Protein AF-A0A1A9QF91-F1 (afdb_monomer)

Foldseek 3Di:
DDDDDDDDPPPDDDDDDDDDDDDDPPCPDDQDDQLLRQCVVVLFKDFDDLPDCPCVVVLVVLLVVQLVVQAQPCAGPQRFPPDDNNSPDPSSNSLSVSLVVLSGDGDNHCVGPSSVSSRRRGIDTQFLLNVQVVDPVWAFDDLPDPDQPDQLQVLQVCVVVLVVLCVLLVADSVPDGSNSLSVSLVVLRGHGCPVCVVSNVSSSVSSRVRGTD

Radius of gyration: 25.93 Å; Cα contacts (8 Å, |Δi|>4): 239; chains: 1; bounding box: 88×52×65 Å

pLDDT: mean 87.31, std 18.62, range [29.7, 98.5]

Organism: NCBI:txid432608

Solvent-accessible surface area (backbone atoms only — not comparable to full-atom values): 12748 Å² total; per-residue (Å²): 142,82,84,89,79,94,72,81,88,75,87,74,85,85,78,91,77,90,82,82,81,90,88,78,78,77,83,69,81,74,56,76,38,39,41,50,59,49,36,64,71,66,65,35,41,44,74,58,61,61,90,60,72,88,38,48,73,57,50,53,54,23,44,55,51,48,37,66,78,30,52,76,32,81,70,43,98,81,63,51,75,79,66,46,25,82,47,78,56,90,46,59,70,46,50,35,53,49,38,64,56,55,42,70,39,63,31,75,51,80,82,32,67,66,42,48,50,43,48,58,56,36,26,42,62,36,24,38,46,57,57,46,69,70,40,86,84,56,44,74,58,86,66,81,65,91,80,52,86,64,63,34,48,51,45,42,72,46,33,80,86,36,42,73,35,46,41,57,54,71,42,71,69,83,88,56,44,32,67,57,53,41,52,40,39,56,53,42,36,66,46,28,41,66,89,32,54,95,50,32,67,60,34,45,56,20,40,59,68,69,38,31,99

Mean predicted aligned error: 9.39 Å

Sequence (213 aa):
MTPLVKAGVIGGILTSLAGAGYASTYLFPSPTKKVSDLITRQDLYMLLKTGNNEDTTHWTKAWEAYKKDNNGNENDIFGLEGWKSDGSVDVTAKLKEKCGILKGSLVYDTDDSQYKNITKYCGRAITVEDEAKKDSTLTIINTETSGTAGDWDNKHTNRSNLKAYIEKLGMTFSGINANQIKEGCKVAKTKDKVTNKDQYSGIYEAYKKVCTK

Structure (mmCIF, N/CA/C/O backbone):
data_AF-A0A1A9QF91-F1
#
_entry.id   AF-A0A1A9QF91-F1
#
loop_
_atom_site.group_PDB
_atom_site.id
_atom_site.type_symbol
_atom_site.label_atom_id
_atom_site.label_alt_id
_atom_site.label_comp_id
_atom_site.label_asym_id
_atom_site.label_entity_id
_atom_site.label_seq_id
_atom_site.pdbx_PDB_ins_code
_atom_site.Cartn_x
_atom_site.Cartn_y
_atom_site.Cartn_z
_atom_site.occupancy
_atom_site.B_iso_or_equiv
_atom_site.auth_seq_id
_atom_site.auth_comp_id
_atom_site.auth_asym_id
_atom_site.auth_atom_id
_atom_site.pdbx_PDB_model_num
ATOM 1 N N . MET A 1 1 ? -66.156 -27.493 7.766 1.00 43.91 1 MET A N 1
ATOM 2 C CA . MET A 1 1 ? -65.177 -27.118 6.726 1.00 43.91 1 MET A CA 1
ATOM 3 C C . MET A 1 1 ? -64.400 -25.924 7.242 1.00 43.91 1 MET A C 1
ATOM 5 O O . MET A 1 1 ? -64.950 -24.834 7.280 1.00 43.91 1 MET A O 1
ATOM 9 N N . THR A 1 2 ? -63.181 -26.137 7.726 1.00 29.70 2 THR A N 1
ATOM 10 C CA . THR A 1 2 ? -62.267 -25.059 8.128 1.00 29.70 2 THR A CA 1
ATOM 11 C C . THR A 1 2 ? -61.079 -25.028 7.162 1.00 29.70 2 THR A C 1
ATOM 13 O O . THR A 1 2 ? -60.594 -26.095 6.778 1.00 29.70 2 THR A O 1
ATOM 16 N N . PRO A 1 3 ? -60.648 -23.835 6.717 1.00 34.44 3 PRO A N 1
ATOM 17 C CA . PRO A 1 3 ? -59.611 -23.677 5.707 1.00 34.44 3 PRO A CA 1
ATOM 18 C C . PRO A 1 3 ? -58.204 -23.739 6.317 1.00 34.44 3 PRO A C 1
ATOM 20 O O . PRO A 1 3 ? -57.983 -23.351 7.463 1.00 34.44 3 PRO A O 1
ATOM 23 N N . LEU A 1 4 ? -57.244 -24.205 5.515 1.00 38.97 4 LEU A N 1
ATOM 24 C CA . LEU A 1 4 ? -55.813 -24.129 5.798 1.00 38.97 4 LEU A CA 1
ATOM 25 C C . LEU A 1 4 ? -55.293 -22.705 5.560 1.00 38.97 4 LEU A C 1
ATOM 27 O O . LEU A 1 4 ? -55.368 -22.199 4.443 1.00 38.97 4 LEU A O 1
ATOM 31 N N . VAL A 1 5 ? -54.653 -22.123 6.574 1.00 35.22 5 VAL A N 1
ATOM 32 C CA . VAL A 1 5 ? -53.676 -21.038 6.412 1.00 35.22 5 VAL A CA 1
ATOM 33 C C . VAL A 1 5 ? -52.321 -21.596 6.840 1.00 35.22 5 VAL A C 1
ATOM 35 O O . VAL A 1 5 ? -52.124 -21.948 8.000 1.00 35.22 5 VAL A O 1
ATOM 38 N N . LYS A 1 6 ? -51.391 -21.734 5.887 1.00 35.59 6 LYS A N 1
ATOM 39 C CA . LYS A 1 6 ? -50.000 -22.114 6.161 1.00 35.59 6 LYS A CA 1
ATOM 40 C C . LYS A 1 6 ? -49.240 -20.878 6.638 1.00 35.59 6 LYS A C 1
ATOM 42 O O . LYS A 1 6 ? -48.933 -20.002 5.836 1.00 35.59 6 LYS A O 1
ATOM 47 N N . ALA A 1 7 ? -48.923 -20.839 7.927 1.00 38.09 7 ALA A N 1
ATOM 48 C CA . ALA A 1 7 ? -47.971 -19.911 8.518 1.00 38.09 7 ALA A CA 1
ATOM 49 C C . ALA A 1 7 ? -46.742 -20.683 9.024 1.00 38.09 7 ALA A C 1
ATOM 51 O O . ALA A 1 7 ? -46.888 -21.713 9.671 1.00 38.09 7 ALA A O 1
ATOM 52 N N . GLY A 1 8 ? -45.560 -20.146 8.707 1.00 35.25 8 GLY A N 1
ATOM 53 C CA . GLY A 1 8 ? -44.346 -20.172 9.529 1.00 35.25 8 GLY A CA 1
ATOM 54 C C . GLY A 1 8 ? -43.738 -21.523 9.907 1.00 35.25 8 GLY A C 1
ATOM 55 O O . GLY A 1 8 ? -44.168 -22.161 10.860 1.00 35.25 8 GLY A O 1
ATOM 56 N N . VAL A 1 9 ? -42.602 -21.866 9.293 1.00 36.12 9 VAL A N 1
ATOM 57 C CA . VAL A 1 9 ? -41.603 -22.706 9.972 1.00 36.12 9 VAL A CA 1
ATOM 58 C C . VAL A 1 9 ? -40.689 -21.773 10.765 1.00 36.12 9 VAL A C 1
ATOM 60 O O . VAL A 1 9 ? -39.639 -21.347 10.293 1.00 36.12 9 VAL A O 1
ATOM 63 N N . ILE A 1 10 ? -41.124 -21.421 11.975 1.00 43.22 10 ILE A N 1
ATOM 64 C CA . ILE A 1 10 ? -40.207 -21.066 13.059 1.00 43.22 10 ILE A CA 1
ATOM 65 C C . ILE A 1 10 ? -39.683 -22.407 13.570 1.00 43.22 10 ILE A C 1
ATOM 67 O O . ILE A 1 10 ? -40.395 -23.142 14.251 1.00 43.22 10 ILE A O 1
ATOM 71 N N . GLY A 1 11 ? -38.461 -22.764 13.182 1.00 32.66 11 GLY A N 1
ATOM 72 C CA . GLY A 1 11 ? -37.765 -23.938 13.701 1.00 32.66 11 GLY A CA 1
ATOM 73 C C . GLY A 1 11 ? -37.308 -23.703 15.138 1.00 32.66 11 GLY A C 1
ATOM 74 O O . GLY A 1 11 ? -36.134 -23.449 15.375 1.00 32.66 11 GLY A O 1
ATOM 75 N N . GLY A 1 12 ? -38.239 -23.760 16.090 1.00 41.34 12 GLY A N 1
ATOM 76 C CA . GLY A 1 12 ? -37.933 -23.971 17.501 1.00 41.34 12 GLY A CA 1
ATOM 77 C C . GLY A 1 12 ? -37.840 -25.470 17.768 1.00 41.34 12 GLY A C 1
ATOM 78 O O . GLY A 1 12 ? -38.821 -26.186 17.580 1.00 41.34 12 GLY A O 1
ATOM 79 N N . ILE A 1 13 ? -36.678 -25.959 18.199 1.00 45.09 13 ILE A N 1
ATOM 80 C CA . ILE A 1 13 ? -36.564 -27.321 18.725 1.00 45.09 13 ILE A CA 1
ATOM 81 C C . ILE A 1 13 ? -36.799 -27.245 20.236 1.00 45.09 13 ILE A C 1
ATOM 83 O O . ILE A 1 13 ? -35.948 -26.777 20.990 1.00 45.09 13 ILE A O 1
ATOM 87 N N . LEU A 1 14 ? -37.976 -27.700 20.666 1.00 47.00 14 LEU A N 1
ATOM 88 C CA . LEU A 1 14 ? -38.250 -28.090 22.046 1.00 47.00 14 LEU A CA 1
ATOM 89 C C . LEU A 1 14 ? -37.673 -29.495 22.259 1.00 47.00 14 LEU A C 1
ATOM 91 O O . LEU A 1 14 ? -38.186 -30.456 21.692 1.00 47.00 14 LEU A O 1
ATOM 95 N N . THR A 1 15 ? -36.647 -29.639 23.096 1.00 43.53 15 THR A N 1
ATOM 96 C CA . THR A 1 15 ? -36.303 -30.940 23.688 1.00 43.53 15 THR A CA 1
ATOM 97 C C . THR A 1 15 ? -36.489 -30.870 25.195 1.00 43.53 15 THR A C 1
ATOM 99 O O . THR A 1 15 ? -35.680 -30.285 25.914 1.00 43.53 15 THR A O 1
ATOM 102 N N . SER A 1 16 ? -37.578 -31.465 25.669 1.00 44.00 16 SER A N 1
ATOM 103 C CA . SER A 1 16 ? -37.815 -31.774 27.074 1.00 44.00 16 SER A CA 1
ATOM 104 C C . SER A 1 16 ? -36.973 -32.980 27.485 1.00 44.00 16 SER A C 1
ATOM 106 O O . SER A 1 16 ? -37.208 -34.073 26.972 1.00 44.00 16 SER A O 1
ATOM 108 N N . LEU A 1 17 ? -36.055 -32.821 28.438 1.00 40.69 17 LEU A N 1
ATOM 109 C CA . LEU A 1 17 ? -35.508 -33.942 29.204 1.00 40.69 17 LEU A CA 1
ATOM 110 C C . LEU A 1 17 ? -35.420 -33.550 30.680 1.00 40.69 17 LEU A C 1
ATOM 112 O O . LEU A 1 17 ? -34.799 -32.554 31.047 1.00 40.69 17 LEU A O 1
ATOM 116 N N . ALA A 1 18 ? -36.097 -34.330 31.516 1.00 43.97 18 ALA A N 1
ATOM 117 C CA . ALA A 1 18 ? -36.016 -34.248 32.961 1.00 43.97 18 ALA A CA 1
ATOM 118 C C . ALA A 1 18 ? -34.733 -34.951 33.445 1.00 43.97 18 ALA A C 1
ATOM 120 O O . ALA A 1 18 ? -34.531 -36.122 33.142 1.00 43.97 18 ALA A O 1
ATOM 121 N N . GLY A 1 19 ? -33.916 -34.243 34.235 1.00 36.91 19 GLY A N 1
ATOM 122 C CA . GLY A 1 19 ? -32.848 -34.813 35.069 1.00 36.91 19 GLY A CA 1
ATOM 123 C C . GLY A 1 19 ? -31.421 -34.736 34.501 1.00 36.91 19 GLY A C 1
ATOM 124 O O . GLY A 1 19 ? -31.131 -35.318 33.467 1.00 36.91 19 GLY A O 1
ATOM 125 N N . ALA A 1 20 ? -30.534 -34.090 35.272 1.00 38.28 20 ALA A N 1
ATOM 126 C CA . ALA A 1 20 ? -29.067 -33.995 35.148 1.00 38.28 20 ALA A CA 1
ATOM 127 C C . ALA A 1 20 ? -28.470 -33.051 34.068 1.00 38.28 20 ALA A C 1
ATOM 129 O O . ALA A 1 20 ? -28.178 -33.439 32.948 1.00 38.28 20 ALA A O 1
ATOM 130 N N . GLY A 1 21 ? -28.237 -31.796 34.484 1.00 40.22 21 GLY A N 1
ATOM 131 C CA . GLY A 1 21 ? -26.968 -31.052 34.379 1.00 40.22 21 GLY A CA 1
ATOM 132 C C . GLY A 1 21 ? -26.159 -31.012 33.071 1.00 40.22 21 GLY A C 1
ATOM 133 O O . GLY A 1 21 ? -25.569 -32.002 32.671 1.00 40.22 21 GLY A O 1
ATOM 134 N N . TYR A 1 22 ? -25.979 -29.779 32.576 1.00 43.38 22 TYR A N 1
ATOM 135 C CA . TYR A 1 22 ? -24.877 -29.274 31.740 1.00 43.38 22 TYR A CA 1
ATOM 136 C C . TYR A 1 22 ? -24.590 -29.987 30.410 1.00 43.38 22 TYR A C 1
ATOM 138 O O . TYR A 1 22 ? -23.925 -31.012 30.379 1.00 43.38 22 TYR A O 1
ATOM 146 N N . ALA A 1 23 ? -24.959 -29.328 29.304 1.00 50.31 23 ALA A N 1
ATOM 147 C CA . ALA A 1 23 ? -24.056 -28.983 28.192 1.00 50.31 23 ALA A CA 1
ATOM 148 C C . ALA A 1 23 ? -24.859 -28.680 26.917 1.00 50.31 23 ALA A C 1
ATOM 150 O O . ALA A 1 23 ? -25.040 -29.530 26.051 1.00 50.31 23 ALA A O 1
ATOM 151 N N . SER A 1 24 ? -25.313 -27.438 26.765 1.00 46.09 24 SER A N 1
ATOM 152 C CA . SER A 1 24 ? -25.603 -26.892 25.433 1.00 46.09 24 SER A CA 1
ATOM 153 C C . SER A 1 24 ? -25.354 -25.386 25.393 1.00 46.09 24 SER A C 1
ATOM 155 O O . SER A 1 24 ? -26.158 -24.600 24.901 1.00 46.09 24 SER A O 1
ATOM 157 N N . THR A 1 25 ? -24.187 -24.950 25.877 1.00 47.84 25 THR A N 1
ATOM 158 C CA . THR A 1 25 ? -23.613 -23.730 25.305 1.00 47.84 25 THR A CA 1
ATOM 159 C C . THR A 1 25 ? -23.136 -24.116 23.918 1.00 47.84 25 THR A C 1
ATOM 161 O O . THR A 1 25 ? -22.099 -24.760 23.767 1.00 47.84 25 THR A O 1
ATOM 164 N N . TYR A 1 26 ? -23.958 -23.806 22.920 1.00 53.53 26 TYR A N 1
ATOM 165 C CA . TYR A 1 26 ? -23.592 -23.859 21.517 1.00 53.53 26 TYR A CA 1
ATOM 166 C C . TYR A 1 26 ? -22.178 -23.295 21.354 1.00 53.53 26 TYR A C 1
ATOM 168 O O . TYR A 1 26 ? -21.919 -22.134 21.670 1.00 53.53 26 TYR A O 1
ATOM 176 N N . LEU A 1 27 ? -21.275 -24.189 20.948 1.00 55.19 27 LEU A N 1
ATOM 177 C CA . LEU A 1 27 ? -19.847 -23.995 20.729 1.00 55.19 27 LEU A CA 1
ATOM 178 C C . LEU A 1 27 ? -19.633 -23.046 19.548 1.00 55.19 27 LEU A C 1
ATOM 180 O O . LEU A 1 27 ? -19.173 -23.455 18.484 1.00 55.19 27 LEU A O 1
ATOM 184 N N . PHE A 1 28 ? -19.987 -21.775 19.711 1.00 62.78 28 PHE A 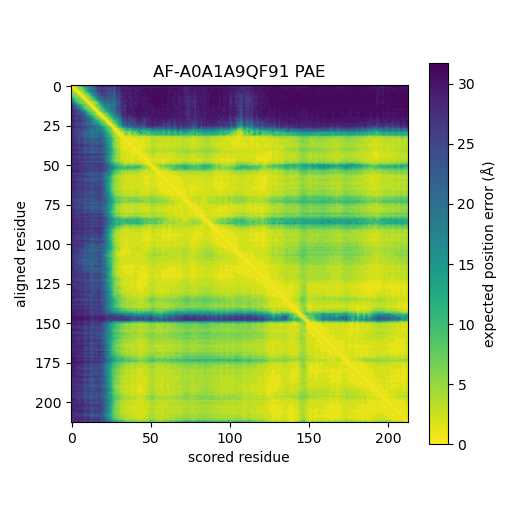N 1
ATOM 185 C CA . PHE A 1 28 ? -19.407 -20.757 18.859 1.00 62.78 28 PHE A CA 1
ATOM 186 C C . PHE A 1 28 ? -17.931 -20.683 19.252 1.00 62.78 28 PHE A C 1
ATOM 188 O O . PHE A 1 28 ? -17.639 -20.442 20.429 1.00 62.78 28 PHE A O 1
ATOM 195 N N . PRO A 1 29 ? -16.995 -20.971 18.329 1.00 73.06 29 PRO A N 1
ATOM 196 C CA . PRO A 1 29 ? -15.583 -20.765 18.613 1.00 73.06 29 PRO A CA 1
ATOM 197 C C . PRO A 1 29 ? -15.399 -19.322 19.093 1.00 73.06 29 PRO A C 1
ATOM 199 O O . PRO A 1 29 ? -16.174 -18.455 18.710 1.00 73.06 29 PRO A O 1
ATOM 202 N N . SER A 1 30 ? -14.408 -19.054 19.938 1.00 78.75 30 SER A N 1
ATOM 203 C CA . SER A 1 30 ? -14.065 -17.678 20.311 1.00 78.75 30 SER A CA 1
ATOM 204 C C . SER A 1 30 ? -13.056 -17.099 19.314 1.00 78.75 30 SER A C 1
ATOM 206 O O . SER A 1 30 ? -12.236 -17.853 18.772 1.00 78.75 30 SER A O 1
ATOM 208 N N . PRO A 1 31 ? -13.040 -15.775 19.086 1.00 82.69 31 PRO A N 1
ATOM 209 C CA . PRO A 1 31 ? -11.963 -15.128 18.349 1.00 82.69 31 PRO A CA 1
ATOM 210 C C . PRO A 1 31 ? -10.632 -15.373 19.067 1.00 82.69 31 PRO A C 1
ATOM 212 O O . PRO A 1 31 ? -10.520 -15.154 20.272 1.00 82.69 31 PRO A O 1
ATOM 215 N N . THR A 1 32 ? -9.613 -15.832 18.345 1.00 89.44 32 THR A N 1
ATOM 216 C CA . THR A 1 32 ? -8.308 -16.190 18.944 1.00 89.44 32 THR A CA 1
ATOM 217 C C . THR A 1 32 ? -7.120 -15.551 18.240 1.00 89.44 32 THR A C 1
ATOM 219 O O . THR A 1 32 ? -6.002 -15.614 18.749 1.00 89.44 32 THR A O 1
ATOM 222 N N . LYS A 1 33 ? -7.324 -14.918 17.080 1.00 93.81 33 LYS A N 1
ATOM 223 C CA . LYS A 1 33 ? -6.229 -14.391 16.264 1.00 93.81 33 LYS A CA 1
ATOM 224 C C . LYS A 1 33 ? -6.165 -12.881 16.402 1.00 93.81 33 LYS A C 1
ATOM 226 O O . LYS A 1 33 ? -7.156 -12.205 16.147 1.00 93.81 33 LYS A O 1
ATOM 231 N N . LYS A 1 34 ? -5.001 -12.340 16.761 1.00 96.06 34 LYS A N 1
ATOM 232 C CA . LYS A 1 34 ? -4.797 -10.888 16.733 1.00 96.06 34 LYS A CA 1
ATOM 233 C C . LYS A 1 34 ? -4.861 -10.383 15.297 1.00 96.06 34 LYS A C 1
ATOM 235 O O . LYS A 1 34 ? -4.285 -10.991 14.393 1.00 96.06 34 LYS A O 1
ATOM 240 N N . VAL A 1 35 ? -5.509 -9.240 15.100 1.00 96.38 35 VAL A N 1
ATOM 241 C CA . VAL A 1 35 ? -5.609 -8.597 13.783 1.00 96.38 35 VAL A CA 1
ATOM 242 C C . VAL A 1 35 ? -4.226 -8.286 13.212 1.00 96.38 35 VAL A C 1
ATOM 244 O O . VAL A 1 35 ? -3.978 -8.590 12.047 1.00 96.38 35 VAL A O 1
ATOM 247 N N . SER A 1 36 ? -3.303 -7.759 14.026 1.00 95.44 36 SER A N 1
ATOM 248 C CA . SER A 1 36 ? -1.913 -7.520 13.611 1.00 95.44 36 SER A CA 1
ATOM 249 C C . SER A 1 36 ? -1.249 -8.766 13.028 1.00 95.44 36 SER A C 1
ATOM 251 O O . SER A 1 36 ? -0.617 -8.693 11.978 1.00 95.44 36 SER A O 1
ATOM 253 N N . ASP A 1 37 ? -1.441 -9.913 13.677 1.00 96.50 37 ASP A N 1
ATOM 254 C CA . ASP A 1 37 ? -0.781 -11.161 13.301 1.00 96.50 37 ASP A CA 1
ATOM 255 C C . ASP A 1 37 ? -1.362 -11.701 11.991 1.00 96.50 37 ASP A C 1
ATOM 257 O O . ASP A 1 37 ? -0.627 -12.211 11.145 1.00 96.50 37 ASP A O 1
ATOM 261 N N . LEU A 1 38 ? -2.677 -11.553 11.789 1.00 96.75 38 LEU A N 1
ATOM 262 C CA . LEU A 1 38 ? -3.325 -11.887 10.523 1.00 96.75 38 LEU A CA 1
ATOM 263 C C . LEU A 1 38 ? -2.858 -10.983 9.384 1.00 96.75 38 LEU A C 1
ATOM 265 O O . LEU A 1 38 ? -2.542 -11.501 8.318 1.00 96.75 38 LEU A O 1
ATOM 269 N N . ILE A 1 39 ? -2.773 -9.668 9.604 1.00 96.19 39 ILE A N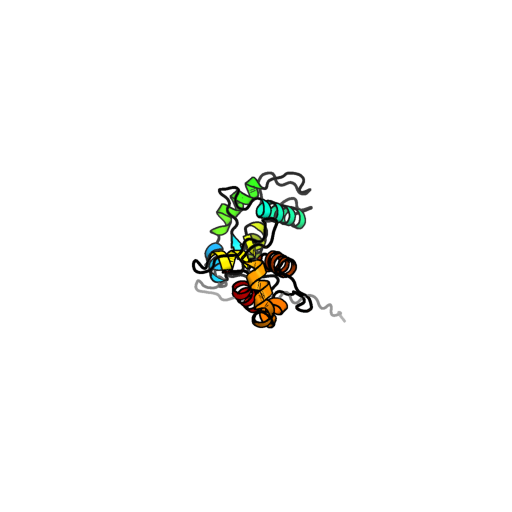 1
ATOM 270 C CA . ILE A 1 39 ? -2.292 -8.716 8.593 1.00 96.19 39 ILE A CA 1
ATOM 271 C C . ILE A 1 39 ? -0.872 -9.086 8.157 1.00 96.19 39 ILE A C 1
ATOM 273 O O . ILE A 1 39 ? -0.614 -9.219 6.961 1.00 96.19 39 ILE A O 1
ATOM 277 N N . THR A 1 40 ? 0.025 -9.329 9.117 1.00 94.81 40 THR A N 1
ATOM 278 C CA . THR A 1 40 ? 1.401 -9.751 8.832 1.00 94.81 40 THR A CA 1
ATOM 279 C C . THR A 1 40 ? 1.450 -11.087 8.097 1.00 94.81 40 THR A C 1
ATOM 281 O O . THR A 1 40 ? 2.217 -11.224 7.152 1.00 94.81 40 THR A O 1
ATOM 284 N N . ARG A 1 41 ? 0.635 -12.070 8.496 1.00 94.75 41 ARG A N 1
ATOM 285 C CA . ARG A 1 41 ? 0.644 -13.407 7.883 1.00 94.75 41 ARG A CA 1
ATOM 286 C C . ARG A 1 41 ? 0.071 -13.419 6.466 1.00 94.75 41 ARG A C 1
ATOM 288 O O . ARG A 1 41 ? 0.551 -14.180 5.636 1.00 94.75 41 ARG A O 1
ATOM 295 N N . GLN A 1 42 ? -0.970 -12.631 6.208 1.00 94.62 42 GLN A N 1
ATOM 296 C CA . GLN A 1 42 ? -1.582 -12.532 4.881 1.00 94.62 42 GLN A CA 1
ATOM 297 C C . GLN A 1 42 ? -0.714 -11.736 3.913 1.00 94.62 42 GLN A C 1
ATOM 299 O O . GLN A 1 42 ? -0.780 -11.975 2.712 1.00 94.62 42 GLN A O 1
ATOM 304 N N . ASP A 1 43 ? 0.066 -10.779 4.427 1.00 95.12 43 ASP A N 1
ATOM 305 C CA . ASP A 1 43 ? 1.003 -9.972 3.643 1.00 95.12 43 ASP A CA 1
ATOM 306 C C . ASP A 1 43 ? 0.334 -9.259 2.446 1.00 95.12 43 ASP A C 1
ATOM 308 O O . ASP A 1 43 ? 0.959 -8.985 1.427 1.00 95.12 43 ASP A O 1
ATOM 312 N N . LEU A 1 44 ? -0.959 -8.935 2.580 1.00 96.69 44 LEU A N 1
ATOM 313 C CA . LEU A 1 44 ? -1.741 -8.148 1.613 1.00 96.69 44 LEU A CA 1
ATOM 314 C C . LEU A 1 44 ? -1.855 -6.678 2.021 1.00 96.69 44 LEU A C 1
ATOM 316 O O . LEU A 1 44 ? -1.898 -5.790 1.170 1.00 96.69 44 LEU A O 1
ATOM 320 N N . TYR A 1 45 ? -1.906 -6.433 3.328 1.00 97.38 45 TYR A N 1
ATOM 321 C CA . TYR A 1 45 ? -2.073 -5.117 3.926 1.00 97.38 45 TYR A CA 1
ATOM 322 C C . TYR A 1 45 ? -0.925 -4.833 4.886 1.00 97.38 45 TYR A C 1
ATOM 324 O O . TYR A 1 45 ? -0.299 -5.743 5.424 1.00 97.38 45 TYR A O 1
ATOM 332 N N . MET A 1 46 ? -0.701 -3.555 5.154 1.00 96.50 46 MET A N 1
ATOM 333 C CA . MET A 1 46 ? 0.136 -3.095 6.251 1.00 96.50 46 MET A CA 1
ATOM 334 C C . MET A 1 46 ? -0.610 -2.043 7.063 1.00 96.50 46 MET A C 1
ATOM 336 O O . MET A 1 46 ? -1.396 -1.267 6.517 1.00 96.50 46 MET A O 1
ATOM 340 N N . LEU A 1 47 ? -0.376 -2.036 8.374 1.00 97.06 47 LEU A N 1
ATOM 341 C CA . LEU A 1 47 ? -0.956 -1.046 9.276 1.00 97.06 47 LEU A CA 1
ATOM 342 C C . LEU A 1 47 ? -0.259 0.302 9.105 1.00 97.06 47 LEU A C 1
ATOM 344 O O . LEU A 1 47 ? 0.972 0.362 9.059 1.00 97.06 47 LEU A O 1
ATOM 348 N N . LEU A 1 48 ? -1.055 1.368 9.075 1.00 97.06 48 LEU A N 1
ATOM 349 C CA . LEU A 1 48 ? -0.551 2.733 9.071 1.00 97.06 48 LEU A CA 1
ATOM 350 C C . LEU A 1 48 ? 0.074 3.076 10.428 1.00 97.06 48 LEU A C 1
ATOM 352 O O . LEU A 1 48 ? -0.399 2.659 11.492 1.00 97.06 48 LEU A O 1
ATOM 356 N N . LYS A 1 49 ? 1.144 3.865 10.406 1.00 94.62 49 LYS A N 1
ATOM 357 C CA . LYS A 1 49 ? 1.823 4.374 11.595 1.00 94.62 49 LYS A CA 1
ATOM 358 C C . LYS A 1 49 ? 0.938 5.402 12.288 1.00 94.62 49 LYS A C 1
ATOM 360 O O . LYS A 1 49 ? 0.575 6.428 11.720 1.00 94.62 49 LYS A O 1
ATOM 365 N N . THR A 1 50 ? 0.597 5.127 13.542 1.00 92.75 50 THR A N 1
ATOM 366 C CA . THR A 1 50 ? -0.265 5.995 14.357 1.00 92.75 50 THR A CA 1
ATOM 367 C C . THR A 1 50 ? 0.517 7.064 15.124 1.00 92.75 50 THR A C 1
ATOM 369 O O . THR A 1 50 ? -0.061 8.078 15.494 1.00 92.75 50 THR A O 1
ATOM 372 N N . GLY A 1 51 ? 1.816 6.846 15.372 1.00 85.06 51 GLY A N 1
ATOM 373 C CA . GLY A 1 51 ? 2.639 7.679 16.261 1.00 85.06 51 GLY A CA 1
ATOM 374 C C . GLY A 1 51 ? 3.459 8.784 15.587 1.00 85.06 51 GLY A C 1
ATOM 375 O O . GLY A 1 51 ? 4.180 9.496 16.276 1.00 85.06 51 GLY A O 1
ATOM 376 N N . ASN A 1 52 ? 3.401 8.917 14.261 1.00 84.81 52 ASN A N 1
ATOM 377 C CA . ASN A 1 52 ? 4.146 9.932 13.517 1.00 84.81 52 ASN A CA 1
ATOM 378 C C . ASN A 1 52 ? 3.389 10.354 12.240 1.00 84.81 52 ASN A C 1
ATOM 380 O O . ASN A 1 52 ? 2.257 9.929 11.990 1.00 84.81 52 ASN A O 1
ATOM 384 N N . ASN A 1 53 ? 4.019 11.217 11.441 1.00 84.44 53 ASN A N 1
ATOM 385 C CA . ASN A 1 53 ? 3.443 11.773 10.214 1.00 84.44 53 ASN A CA 1
ATOM 386 C C . ASN A 1 53 ? 3.914 11.061 8.933 1.00 84.44 53 ASN A C 1
ATOM 388 O O . ASN A 1 53 ? 3.660 11.568 7.840 1.00 84.44 53 ASN A O 1
ATOM 392 N N . GLU A 1 54 ? 4.562 9.895 9.034 1.00 87.88 54 GLU A N 1
ATOM 393 C CA . GLU A 1 54 ? 5.069 9.157 7.861 1.00 87.88 54 GLU A CA 1
ATOM 394 C C . GLU A 1 54 ? 3.939 8.764 6.898 1.00 87.88 54 GLU A C 1
ATOM 396 O O . GLU A 1 54 ? 4.089 8.870 5.685 1.00 87.88 54 GLU A O 1
ATOM 401 N N . ASP A 1 55 ? 2.769 8.406 7.435 1.00 93.50 55 ASP A N 1
ATOM 402 C CA . ASP A 1 55 ? 1.613 7.950 6.657 1.00 93.50 55 ASP A CA 1
ATOM 403 C C . ASP A 1 55 ? 0.558 9.044 6.418 1.00 93.50 55 ASP A C 1
ATOM 405 O O . ASP A 1 55 ? -0.612 8.737 6.199 1.00 93.50 55 ASP A O 1
ATOM 409 N N . THR A 1 56 ? 0.923 10.331 6.463 1.00 93.56 56 THR A N 1
ATOM 410 C CA . THR A 1 56 ? -0.046 11.450 6.378 1.00 93.56 56 THR A CA 1
ATOM 411 C C . THR A 1 56 ? -0.996 11.327 5.181 1.00 93.56 56 THR A C 1
ATOM 413 O O . THR A 1 56 ? -2.212 11.333 5.365 1.00 93.56 56 THR A O 1
ATOM 416 N N . THR A 1 57 ? -0.472 11.109 3.971 1.00 93.94 57 THR A N 1
ATOM 417 C CA . THR A 1 57 ? -1.290 10.938 2.755 1.00 93.94 57 THR A CA 1
ATOM 418 C C . THR A 1 57 ? -2.221 9.724 2.835 1.00 93.94 57 THR A C 1
ATOM 420 O O . THR A 1 57 ? -3.330 9.747 2.297 1.00 93.94 57 THR A O 1
ATOM 423 N N . HIS A 1 58 ? -1.793 8.646 3.496 1.00 95.94 58 HIS A N 1
ATOM 424 C CA . HIS A 1 58 ? -2.610 7.447 3.665 1.00 95.94 58 HIS A CA 1
ATOM 425 C C . HIS A 1 58 ? -3.702 7.646 4.710 1.00 95.94 58 HIS A C 1
ATOM 427 O O . HIS A 1 58 ? -4.830 7.218 4.483 1.00 95.94 58 HIS A O 1
ATOM 433 N N . TRP A 1 59 ? -3.406 8.362 5.793 1.00 96.94 59 TRP A N 1
ATOM 434 C CA . TRP A 1 59 ? -4.400 8.750 6.787 1.00 96.94 59 TRP A CA 1
ATOM 435 C C . TRP A 1 59 ? -5.479 9.653 6.206 1.00 96.94 59 TRP A C 1
ATOM 437 O O . TRP A 1 59 ? -6.651 9.415 6.475 1.00 96.94 59 TRP A O 1
ATOM 447 N N . THR A 1 60 ? -5.121 10.615 5.351 1.00 95.56 60 THR A N 1
ATOM 448 C CA . THR A 1 60 ? -6.114 11.427 4.633 1.00 95.56 60 THR A CA 1
ATOM 449 C C . THR A 1 60 ? -7.051 10.542 3.811 1.00 95.56 60 THR A C 1
ATOM 451 O O . THR A 1 60 ? -8.265 10.661 3.923 1.00 95.56 60 THR A O 1
ATOM 454 N N . LYS A 1 61 ? -6.515 9.591 3.033 1.00 96.06 61 LYS A N 1
ATOM 455 C CA . LYS A 1 61 ? -7.340 8.660 2.241 1.00 96.06 61 LYS A CA 1
ATOM 456 C C . LYS A 1 61 ? -8.229 7.770 3.114 1.00 96.06 61 LYS A C 1
ATOM 458 O O . LYS A 1 61 ? -9.397 7.577 2.787 1.00 96.06 61 LYS A O 1
ATOM 463 N N . ALA A 1 62 ? -7.683 7.234 4.204 1.00 97.06 62 ALA A N 1
ATOM 464 C CA . ALA A 1 62 ? -8.422 6.396 5.141 1.00 97.06 62 ALA A CA 1
ATOM 465 C C . ALA A 1 62 ? -9.565 7.172 5.808 1.00 97.06 62 ALA A C 1
ATOM 467 O O . ALA A 1 62 ? -10.669 6.648 5.922 1.00 97.06 62 ALA A O 1
ATOM 468 N N . TRP A 1 63 ? -9.323 8.431 6.180 1.00 96.75 63 TRP A N 1
ATOM 469 C CA . TRP A 1 63 ? -10.332 9.311 6.757 1.00 96.75 63 TRP A CA 1
ATOM 470 C C . TRP A 1 63 ? -11.459 9.640 5.775 1.00 96.75 63 TRP A C 1
ATOM 472 O O . TRP A 1 63 ? -12.631 9.546 6.133 1.00 96.75 63 TRP A O 1
ATOM 482 N N . GLU A 1 64 ? -11.135 9.954 4.519 1.00 96.12 64 GLU A N 1
ATOM 483 C CA . GLU A 1 64 ? -12.158 10.190 3.494 1.00 96.12 64 GLU A CA 1
ATOM 484 C C . GLU A 1 64 ? -13.027 8.949 3.248 1.00 96.12 64 GLU A C 1
ATOM 486 O O . GLU A 1 64 ? -14.251 9.058 3.162 1.00 96.12 64 GLU A O 1
ATOM 491 N N . ALA A 1 65 ? -12.417 7.759 3.192 1.00 96.44 65 ALA A N 1
ATOM 492 C CA . ALA A 1 65 ? -13.167 6.507 3.109 1.00 96.44 65 ALA A CA 1
ATOM 493 C C . ALA A 1 65 ? -14.062 6.316 4.343 1.00 96.44 65 ALA A C 1
ATOM 495 O O . ALA A 1 65 ? -15.253 6.051 4.204 1.00 96.44 65 ALA A O 1
ATOM 496 N N . TYR A 1 66 ? -13.513 6.537 5.540 1.00 96.62 66 TYR A N 1
ATOM 497 C CA . TYR A 1 66 ? -14.244 6.420 6.798 1.00 96.62 66 TYR A CA 1
ATOM 498 C C . TYR A 1 66 ? -15.485 7.312 6.833 1.00 96.62 66 TYR A C 1
ATOM 500 O O . TYR A 1 66 ? -16.582 6.822 7.093 1.00 96.62 66 TYR A O 1
ATOM 508 N N . LYS A 1 67 ? -15.334 8.605 6.520 1.00 95.88 67 LYS A N 1
ATOM 509 C CA . LYS A 1 67 ? -16.455 9.551 6.453 1.00 95.88 67 LYS A CA 1
ATOM 510 C C . LYS A 1 67 ? -17.508 9.092 5.460 1.00 95.88 67 LYS A C 1
ATOM 512 O O . LYS A 1 67 ? -18.687 9.080 5.789 1.00 95.88 67 LYS A O 1
ATOM 517 N N . LYS A 1 68 ? -17.086 8.696 4.258 1.00 95.19 68 LYS A N 1
ATOM 518 C CA . LYS A 1 68 ? -17.996 8.255 3.198 1.00 95.19 68 LYS A CA 1
ATOM 519 C C . LYS A 1 68 ? -18.845 7.063 3.637 1.00 95.19 68 LYS A C 1
ATOM 521 O O . LYS A 1 68 ? -20.043 7.056 3.383 1.00 95.19 68 LYS A O 1
ATOM 526 N N . ASP A 1 69 ? -18.230 6.078 4.282 1.00 96.00 69 ASP A N 1
ATOM 527 C CA . ASP A 1 69 ? -18.908 4.843 4.685 1.00 96.00 69 ASP A CA 1
ATOM 528 C C . ASP A 1 69 ? -19.764 5.002 5.952 1.00 96.00 69 ASP A C 1
ATOM 530 O O . ASP A 1 69 ? -20.653 4.189 6.196 1.00 96.00 69 ASP A O 1
ATOM 534 N N . ASN A 1 70 ? -19.510 6.043 6.751 1.00 95.75 70 ASN A N 1
ATOM 535 C CA . ASN A 1 70 ? -20.265 6.346 7.969 1.00 95.75 70 ASN A CA 1
ATOM 536 C C . ASN A 1 70 ? -21.241 7.522 7.814 1.00 95.75 70 ASN A C 1
ATOM 538 O O . ASN A 1 70 ? -21.959 7.840 8.758 1.00 95.75 70 ASN A O 1
ATOM 542 N N . ASN A 1 71 ? -21.286 8.170 6.649 1.00 93.81 71 ASN A N 1
ATOM 543 C CA . ASN A 1 71 ? -22.149 9.320 6.409 1.00 93.81 71 ASN A CA 1
ATOM 544 C C . ASN A 1 71 ? -23.628 8.971 6.645 1.00 93.81 71 ASN A C 1
ATOM 546 O O . ASN A 1 71 ? -24.136 7.979 6.126 1.00 93.81 71 ASN A O 1
ATOM 550 N N . GLY A 1 72 ? -24.318 9.811 7.410 1.00 92.31 72 GLY A N 1
ATOM 551 C CA . GLY A 1 72 ? -25.697 9.612 7.851 1.00 92.31 72 GLY A CA 1
ATOM 552 C C . GLY A 1 72 ? -25.852 8.740 9.101 1.00 92.31 72 GLY A C 1
ATOM 553 O O . GLY A 1 72 ? -26.945 8.708 9.662 1.00 92.31 72 GLY A O 1
ATOM 554 N N . ASN A 1 73 ? -24.793 8.082 9.585 1.00 92.50 73 ASN A N 1
ATOM 555 C CA . ASN A 1 73 ? -24.865 7.253 10.788 1.00 92.50 73 ASN A CA 1
ATOM 556 C C . ASN A 1 73 ? -24.577 8.087 12.039 1.00 92.50 73 ASN A C 1
ATOM 558 O O . ASN A 1 73 ? -23.515 8.698 12.156 1.00 92.50 73 ASN A O 1
ATOM 562 N N . GLU A 1 74 ? -25.499 8.075 13.003 1.00 90.62 74 GLU A N 1
ATOM 563 C CA . GLU A 1 74 ? -25.294 8.719 14.311 1.00 90.62 74 GLU A CA 1
ATOM 564 C C . GLU A 1 74 ? -24.106 8.114 15.067 1.00 90.62 74 GLU A C 1
ATOM 566 O O . GLU A 1 74 ? -23.335 8.839 15.688 1.00 90.62 74 GLU A O 1
ATOM 571 N N . ASN A 1 75 ? -23.934 6.794 14.955 1.00 92.69 75 ASN A N 1
ATOM 572 C CA . ASN A 1 75 ? -22.802 6.065 15.509 1.00 92.69 75 ASN A CA 1
ATOM 573 C C . ASN A 1 75 ? -21.950 5.520 14.365 1.00 92.69 75 ASN A C 1
ATOM 575 O O . ASN A 1 75 ? -22.424 4.714 13.562 1.00 92.69 75 ASN A O 1
ATOM 579 N N . ASP A 1 76 ? -20.695 5.950 14.295 1.00 95.25 76 ASP A N 1
ATOM 580 C CA . ASP A 1 76 ? -19.737 5.403 13.347 1.00 95.25 76 ASP A CA 1
ATOM 581 C C . ASP A 1 76 ? -19.242 4.008 13.774 1.00 95.25 76 ASP A C 1
ATOM 583 O O . ASP A 1 76 ? -19.311 3.619 14.940 1.00 95.25 76 ASP A O 1
ATOM 587 N N . ILE A 1 77 ? -18.697 3.258 12.816 1.00 96.19 77 ILE A N 1
ATOM 588 C CA . ILE A 1 77 ? -18.265 1.858 12.963 1.00 96.19 77 ILE A CA 1
ATOM 589 C C . ILE A 1 77 ? -17.289 1.640 14.134 1.00 96.19 77 ILE A C 1
ATOM 591 O O . ILE A 1 77 ? -17.267 0.556 14.721 1.00 96.19 77 ILE A O 1
ATOM 595 N N . PHE A 1 78 ? -16.463 2.629 14.475 1.00 96.94 78 PHE A N 1
ATOM 596 C CA . PHE A 1 78 ? -15.490 2.542 15.563 1.00 96.94 78 PHE A CA 1
ATOM 597 C C . PHE A 1 78 ? -15.879 3.330 16.820 1.00 96.94 78 PHE A C 1
ATOM 599 O O . PHE A 1 78 ? -15.151 3.242 17.818 1.00 96.94 78 PHE A O 1
ATOM 606 N N . GLY A 1 79 ? -16.999 4.054 16.803 1.00 95.81 79 GLY A N 1
ATOM 607 C CA . GLY A 1 79 ? -17.423 4.952 17.874 1.00 95.81 79 GLY A CA 1
ATOM 608 C C . GLY A 1 79 ? -16.337 5.969 18.207 1.00 95.81 79 GLY A C 1
ATOM 609 O O . GLY A 1 79 ? -15.769 5.933 19.305 1.00 95.81 79 GLY A O 1
ATOM 610 N N . LEU A 1 80 ? -15.967 6.801 17.235 1.00 96.69 80 LEU A N 1
ATOM 611 C CA . LEU A 1 80 ? -14.958 7.838 17.411 1.00 96.69 80 LEU A CA 1
ATOM 612 C C . LEU A 1 80 ? -15.521 8.988 18.249 1.00 96.69 80 LEU A C 1
ATOM 614 O O . LEU A 1 80 ? -16.587 9.537 17.977 1.00 96.69 80 LEU A O 1
ATOM 618 N N . GLU A 1 81 ? -14.760 9.401 19.260 1.00 95.06 81 GLU A N 1
ATOM 619 C CA . GLU A 1 81 ? -15.094 10.582 20.051 1.00 95.06 81 GLU A CA 1
ATOM 620 C C . GLU A 1 81 ? -15.164 11.825 19.149 1.00 95.06 81 GLU A C 1
ATOM 622 O O . GLU A 1 81 ? -14.227 12.118 18.404 1.00 95.06 81 GLU A O 1
ATOM 627 N N . GLY A 1 82 ? -16.277 12.559 19.224 1.00 92.56 82 GLY A N 1
ATOM 628 C CA . GLY A 1 82 ? -16.502 13.765 18.424 1.00 92.56 82 GLY A CA 1
ATOM 629 C C . GLY A 1 82 ? -17.009 13.514 17.000 1.00 92.56 82 GLY A C 1
ATOM 630 O O . GLY A 1 82 ? -17.131 14.479 16.242 1.00 92.56 82 GLY A O 1
ATOM 631 N N . TRP A 1 83 ? -17.321 12.264 16.632 1.00 95.31 83 TRP A N 1
ATOM 632 C CA . TRP A 1 83 ? -18.000 11.962 15.372 1.00 95.31 83 TRP A CA 1
ATOM 633 C C . TRP A 1 83 ? -19.334 12.710 15.257 1.00 95.31 83 TRP A C 1
ATOM 635 O O . TRP A 1 83 ? -20.073 12.876 16.230 1.00 95.31 83 TRP A O 1
ATOM 645 N N . LYS A 1 84 ? -19.643 13.147 14.036 1.00 93.12 84 LYS A N 1
ATOM 646 C CA . LYS A 1 84 ? -20.950 13.675 13.652 1.00 93.12 84 LYS A CA 1
ATOM 647 C C . LYS A 1 84 ? -21.409 12.962 12.394 1.00 93.12 84 LYS A C 1
ATOM 649 O O . LYS A 1 84 ? -20.604 12.745 11.495 1.00 93.12 84 LYS A O 1
ATOM 654 N N . SER A 1 85 ? -22.700 12.656 12.316 1.00 90.81 85 SER A N 1
ATOM 655 C CA . SER A 1 85 ? -23.293 11.894 11.210 1.00 90.81 85 SER A CA 1
ATOM 656 C C . SER A 1 85 ? -23.116 12.546 9.839 1.00 90.81 85 SER A C 1
ATOM 658 O O . SER A 1 85 ? -23.112 11.846 8.835 1.00 90.81 85 SER A O 1
ATOM 660 N N . ASP A 1 86 ? -22.921 13.862 9.778 1.00 87.75 86 ASP A N 1
ATOM 661 C CA . ASP A 1 86 ? -22.623 14.592 8.542 1.00 87.75 86 ASP A CA 1
ATOM 662 C C . ASP A 1 86 ? -21.143 14.513 8.109 1.00 87.75 86 ASP A C 1
ATOM 664 O O . ASP A 1 86 ? -20.770 15.064 7.074 1.00 87.75 86 ASP A O 1
ATOM 668 N N . GLY A 1 87 ? -20.279 13.866 8.902 1.00 82.06 87 GLY A N 1
ATOM 669 C CA . GLY A 1 87 ? -18.842 13.757 8.650 1.00 82.06 87 GLY A CA 1
ATOM 670 C C . GLY A 1 87 ? -18.109 15.103 8.604 1.00 82.06 87 GLY A C 1
ATOM 671 O O . GLY A 1 87 ? -16.998 15.170 8.076 1.00 82.06 87 GLY A O 1
ATOM 672 N N . SER A 1 88 ? -18.715 16.178 9.121 1.00 87.44 88 SER A N 1
ATOM 673 C CA . SER A 1 88 ? -18.196 17.548 8.998 1.00 87.44 88 SER A CA 1
ATOM 674 C C . SER A 1 88 ? -16.982 17.831 9.883 1.00 87.44 88 SER A C 1
ATOM 676 O O . SER A 1 88 ? -16.202 18.738 9.593 1.00 87.44 88 SER A O 1
ATOM 678 N N . VAL A 1 89 ? -16.807 17.066 10.963 1.00 90.19 89 VAL A N 1
ATOM 679 C CA . VAL A 1 89 ? -15.720 17.254 11.929 1.00 90.19 89 VAL A CA 1
ATOM 680 C C . VAL A 1 89 ? -14.560 16.340 11.578 1.00 90.19 89 VAL A C 1
ATOM 682 O O . VAL A 1 89 ? -14.720 15.123 11.540 1.00 90.19 89 VAL A O 1
ATOM 685 N N . ASP A 1 90 ? -13.374 16.913 11.380 1.00 93.00 90 ASP A N 1
ATOM 686 C CA . ASP A 1 90 ? -12.151 16.130 11.230 1.00 93.00 90 ASP A CA 1
ATOM 687 C C . ASP A 1 90 ? -11.707 15.555 12.584 1.00 93.00 90 ASP A C 1
ATOM 689 O O . ASP A 1 90 ? -11.098 16.239 13.409 1.00 93.00 90 ASP A O 1
ATOM 693 N N . VAL A 1 91 ? -12.008 14.273 12.797 1.00 94.38 91 VAL A N 1
ATOM 694 C CA . VAL A 1 91 ? -11.547 13.494 13.954 1.00 94.38 91 VAL A CA 1
ATOM 695 C C . VAL A 1 91 ? -10.478 12.467 13.564 1.00 94.38 91 VAL A C 1
ATOM 697 O O . VAL A 1 91 ? -10.329 11.432 14.217 1.00 94.38 91 VAL A O 1
ATOM 700 N N . THR A 1 92 ? -9.667 12.749 12.535 1.00 95.06 92 THR A N 1
ATOM 701 C CA . THR A 1 92 ? -8.580 11.856 12.082 1.00 95.06 92 THR A CA 1
ATOM 702 C C . THR A 1 92 ? -7.638 11.460 13.222 1.00 95.06 92 THR A C 1
ATOM 704 O O . THR A 1 92 ? -7.199 10.314 13.292 1.00 95.06 92 THR A O 1
ATOM 707 N N . ALA A 1 93 ? -7.342 12.367 14.160 1.00 95.31 93 ALA A N 1
ATOM 708 C CA . ALA A 1 93 ? -6.518 12.051 15.330 1.00 95.31 93 ALA A CA 1
ATOM 709 C C . ALA A 1 93 ? -7.136 10.942 16.204 1.00 95.31 93 ALA A C 1
ATOM 711 O O . ALA A 1 93 ? -6.429 10.031 16.635 1.00 95.31 93 ALA A O 1
ATOM 712 N N . LYS A 1 94 ? -8.461 10.970 16.395 1.00 96.62 94 LYS A N 1
ATOM 713 C CA . LYS A 1 94 ? -9.203 9.940 17.133 1.00 96.62 94 LYS A CA 1
ATOM 714 C C . LYS A 1 94 ? -9.268 8.631 16.359 1.00 96.62 94 LYS A C 1
ATOM 716 O O . LYS A 1 94 ? -9.120 7.570 16.959 1.00 96.62 94 LYS A O 1
ATOM 721 N N . LEU A 1 95 ? -9.383 8.688 15.030 1.00 96.88 95 LEU A N 1
ATOM 722 C CA . LEU A 1 95 ? -9.248 7.498 14.186 1.00 96.88 95 LEU A CA 1
ATOM 723 C C . LEU A 1 95 ? -7.863 6.848 14.354 1.00 96.88 95 LEU A C 1
ATOM 725 O O . LEU A 1 95 ? -7.786 5.641 14.582 1.00 96.88 95 LEU A O 1
ATOM 729 N N . LYS A 1 96 ? -6.771 7.629 14.319 1.00 97.25 96 LYS A N 1
ATOM 730 C CA . LYS A 1 96 ? -5.403 7.121 14.547 1.00 97.25 96 LYS A CA 1
ATOM 731 C C . LYS A 1 96 ? -5.260 6.450 15.913 1.00 97.25 96 LYS A C 1
ATOM 733 O O . LYS A 1 96 ? -4.724 5.345 15.996 1.00 97.25 96 LYS A O 1
ATOM 738 N N . GLU A 1 97 ? -5.742 7.100 16.970 1.00 96.44 97 GLU A N 1
ATOM 739 C CA . GLU A 1 97 ? -5.731 6.562 18.336 1.00 96.44 97 GLU A CA 1
ATOM 740 C C . GLU A 1 97 ? -6.480 5.226 18.402 1.00 96.44 97 GLU A C 1
ATOM 742 O O . GLU A 1 97 ? -5.935 4.211 18.848 1.00 96.44 97 GLU A O 1
ATOM 747 N N . LYS A 1 98 ? -7.697 5.194 17.853 1.00 97.31 98 LYS A N 1
ATOM 748 C CA . LYS A 1 98 ? -8.542 4.002 17.830 1.00 97.31 98 LYS A CA 1
ATOM 749 C C . LYS A 1 98 ? -7.901 2.855 17.053 1.00 97.31 98 LYS A C 1
ATOM 751 O O . LYS A 1 98 ? -7.881 1.727 17.540 1.00 97.31 98 LYS A O 1
ATOM 756 N N . CYS A 1 99 ? -7.299 3.133 15.900 1.00 97.31 99 CYS A N 1
ATOM 757 C CA . CYS A 1 99 ? -6.520 2.159 15.137 1.00 97.31 99 CYS A CA 1
ATOM 758 C C . CYS A 1 99 ? -5.321 1.607 15.927 1.00 97.31 99 CYS A C 1
ATOM 760 O O . CYS A 1 99 ? -5.004 0.417 15.833 1.00 97.31 99 CYS A O 1
ATOM 762 N N . GLY A 1 100 ? -4.682 2.444 16.751 1.00 96.19 100 GLY A N 1
ATOM 763 C CA . GLY A 1 100 ? -3.606 2.041 17.657 1.00 96.19 100 GLY A CA 1
ATOM 764 C C . GLY A 1 100 ? -4.035 0.988 18.680 1.00 96.19 100 GLY A C 1
ATOM 765 O O . GLY A 1 100 ? -3.234 0.117 19.018 1.00 96.19 100 GLY A O 1
ATOM 766 N N . ILE A 1 101 ? -5.298 1.030 19.110 1.00 95.88 101 ILE A N 1
ATOM 767 C CA . ILE A 1 101 ? -5.911 0.059 20.025 1.00 95.88 101 ILE A CA 1
ATOM 768 C C . ILE A 1 101 ? -6.389 -1.181 19.253 1.00 95.88 101 ILE A C 1
ATOM 770 O O . ILE A 1 101 ? -6.031 -2.311 19.591 1.00 95.88 101 ILE A O 1
ATOM 774 N N . LEU A 1 102 ? -7.160 -0.977 18.179 1.00 96.69 102 LEU A N 1
ATOM 775 C CA . LEU A 1 102 ? -7.848 -2.042 17.437 1.00 96.69 102 LEU A CA 1
ATOM 776 C C . LEU A 1 102 ? -6.904 -3.048 16.769 1.00 96.69 102 LEU A C 1
ATOM 778 O O . LEU A 1 102 ? -7.277 -4.205 16.582 1.00 96.69 102 LEU A O 1
ATOM 782 N N . LYS A 1 103 ? -5.660 -2.666 16.454 1.00 93.44 103 LYS A N 1
ATOM 783 C CA . LYS A 1 103 ? -4.665 -3.611 15.913 1.00 93.44 103 LYS A CA 1
ATOM 784 C C . LYS A 1 103 ? -4.422 -4.828 16.820 1.00 93.44 103 LYS A C 1
ATOM 786 O O . LYS A 1 103 ? -4.006 -5.874 16.327 1.00 93.44 103 LYS A O 1
ATOM 791 N N . GLY A 1 104 ? -4.651 -4.685 18.130 1.00 95.06 104 GLY A N 1
ATOM 792 C CA . GLY A 1 104 ? -4.486 -5.744 19.127 1.00 95.06 104 GLY A CA 1
ATOM 793 C C . GLY A 1 104 ? -5.734 -6.597 19.363 1.00 95.06 104 GLY A C 1
ATOM 794 O O . GL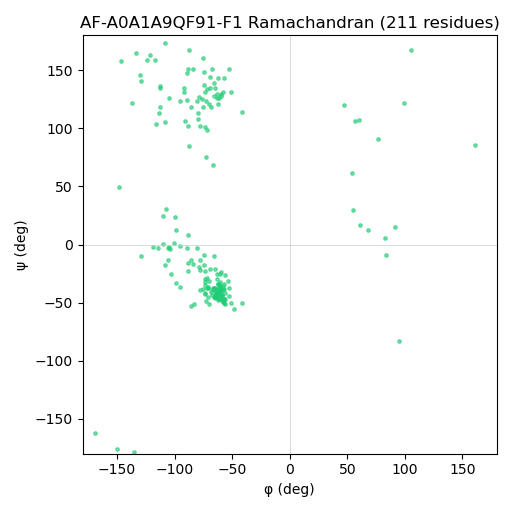Y A 1 104 ? -5.668 -7.541 20.150 1.00 95.06 104 GLY A O 1
ATOM 795 N N . SER A 1 105 ? -6.859 -6.280 18.719 1.00 95.62 105 SER A N 1
ATOM 796 C CA . SER A 1 105 ? -8.114 -7.010 18.894 1.00 95.62 105 SER A CA 1
ATOM 797 C C . SER A 1 105 ? -8.041 -8.432 18.342 1.00 95.62 105 SER A C 1
ATOM 799 O O . SER A 1 105 ? -7.297 -8.711 17.398 1.00 95.62 105 SER A O 1
ATOM 801 N N . LEU A 1 106 ? -8.831 -9.327 18.940 1.00 95.88 106 LEU A N 1
ATOM 802 C CA . LEU A 1 106 ? -8.974 -10.709 18.498 1.00 95.88 106 LEU A CA 1
ATOM 803 C C . LEU A 1 106 ? -10.135 -10.830 17.510 1.00 95.88 106 LEU A C 1
ATOM 805 O O . LEU A 1 106 ? -11.214 -10.305 17.760 1.00 95.88 106 LEU A O 1
ATOM 809 N N . VAL A 1 107 ? -9.902 -11.554 16.422 1.00 95.31 107 VAL A N 1
ATOM 8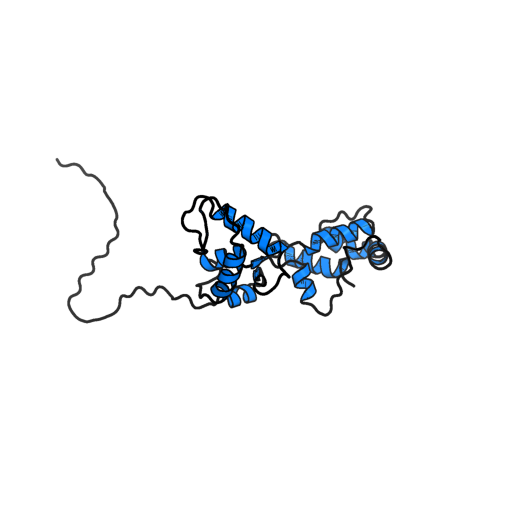10 C CA . VAL A 1 107 ? -10.867 -11.858 15.358 1.00 95.31 107 VAL A CA 1
ATOM 811 C C . VAL A 1 107 ? -10.804 -13.346 15.008 1.00 95.31 107 VAL A C 1
ATOM 813 O O . VAL A 1 107 ? -9.858 -14.055 15.384 1.00 95.31 107 VAL A O 1
ATOM 816 N N . TYR A 1 108 ? -11.816 -13.842 14.301 1.00 93.38 108 TYR A N 1
ATOM 817 C CA . TYR A 1 108 ? -11.849 -15.234 13.840 1.00 93.38 108 TYR A CA 1
ATOM 818 C C . TYR A 1 108 ? -10.826 -15.506 12.735 1.00 93.38 108 TYR A C 1
ATOM 820 O O . TYR A 1 108 ? -10.021 -16.448 12.797 1.00 93.38 108 TYR A O 1
ATOM 828 N N . ASP A 1 109 ? -10.850 -14.660 11.716 1.00 94.06 109 ASP A N 1
ATOM 829 C CA . ASP A 1 109 ? -10.067 -14.771 10.495 1.00 94.06 109 ASP A CA 1
ATOM 830 C C . ASP A 1 109 ? -10.162 -13.464 9.687 1.00 94.06 109 ASP A C 1
ATOM 832 O O . ASP A 1 109 ? -10.473 -12.399 10.219 1.00 94.06 109 ASP A O 1
ATOM 836 N N . THR A 1 110 ? -9.821 -13.542 8.404 1.00 94.94 110 THR A N 1
ATOM 837 C CA . THR A 1 110 ? -9.832 -12.417 7.470 1.00 94.94 110 THR A CA 1
ATOM 838 C C . THR A 1 110 ? -11.225 -12.044 6.967 1.00 94.94 110 THR A C 1
ATOM 840 O O . THR A 1 110 ? -11.380 -10.991 6.345 1.00 94.94 110 THR A O 1
ATOM 843 N N . ASP A 1 111 ? -12.227 -12.897 7.185 1.00 95.25 111 ASP A N 1
ATOM 844 C CA . ASP A 1 111 ? -13.609 -12.640 6.798 1.00 95.25 111 ASP A CA 1
ATOM 845 C C . ASP A 1 111 ? -14.414 -11.899 7.863 1.00 95.25 111 ASP A C 1
ATOM 847 O O . ASP A 1 111 ? -15.439 -11.294 7.528 1.00 95.25 111 ASP A O 1
ATOM 851 N N . ASP A 1 112 ? -13.900 -11.869 9.091 1.00 95.69 112 ASP A N 1
ATOM 852 C CA . ASP A 1 112 ? -14.397 -11.072 10.204 1.00 95.69 112 ASP A CA 1
ATOM 853 C C . ASP A 1 112 ? -14.575 -9.590 9.810 1.00 95.69 112 ASP A C 1
ATOM 855 O O . ASP A 1 112 ? -13.686 -8.952 9.228 1.00 95.69 112 ASP A O 1
ATOM 859 N N . SER A 1 113 ? -15.741 -9.021 10.126 1.00 95.75 113 SER A N 1
ATOM 860 C CA . SER A 1 113 ? -16.065 -7.630 9.795 1.00 95.75 113 SER A CA 1
ATOM 861 C C . SER A 1 113 ? -15.115 -6.647 10.476 1.00 95.75 113 SER A C 1
ATOM 863 O O . SER A 1 113 ? -14.746 -5.635 9.876 1.00 95.75 113 SER A O 1
ATOM 865 N N . GLN A 1 114 ? -14.643 -6.958 11.683 1.00 95.62 114 GLN A N 1
ATOM 866 C CA . GLN A 1 114 ? -13.670 -6.140 12.390 1.00 95.62 114 GLN A CA 1
ATOM 867 C C . GLN A 1 114 ? -12.310 -6.171 11.687 1.00 95.62 114 GLN A C 1
ATOM 869 O O . GLN A 1 114 ? -11.699 -5.116 11.517 1.00 95.62 114 GLN A O 1
ATOM 874 N N . TYR A 1 115 ? -11.860 -7.330 11.195 1.00 96.94 115 TYR A N 1
ATOM 875 C CA . TYR A 1 115 ? -10.645 -7.413 10.375 1.00 96.94 115 TYR A CA 1
ATOM 876 C C . TYR A 1 115 ? -10.774 -6.574 9.094 1.00 96.94 115 TYR A C 1
ATOM 878 O O . TYR A 1 115 ? -9.887 -5.776 8.774 1.00 96.94 115 TYR A O 1
ATOM 886 N N . LYS A 1 116 ? -11.899 -6.702 8.381 1.00 97.44 116 LYS A N 1
ATOM 887 C CA . LYS A 1 116 ? -12.188 -5.937 7.155 1.00 97.44 116 LYS A CA 1
ATOM 888 C C . LYS A 1 116 ? -12.207 -4.427 7.415 1.00 97.44 116 LYS A C 1
ATOM 890 O O . LYS A 1 116 ? -11.586 -3.670 6.674 1.00 97.44 116 LYS A O 1
ATOM 895 N N . ASN A 1 117 ? -12.837 -3.985 8.500 1.00 97.75 117 ASN A N 1
ATOM 896 C CA . ASN A 1 117 ? -12.870 -2.570 8.873 1.00 97.75 117 ASN A CA 1
ATOM 897 C C . ASN A 1 117 ? -11.482 -2.049 9.277 1.00 97.75 117 ASN A C 1
ATOM 899 O O . ASN A 1 117 ? -11.077 -0.975 8.837 1.00 97.75 117 ASN A O 1
ATOM 903 N N . ILE A 1 118 ? -10.715 -2.809 10.066 1.00 97.88 118 ILE A N 1
ATOM 904 C CA . ILE A 1 118 ? -9.366 -2.395 10.483 1.00 97.88 118 ILE A CA 1
ATOM 905 C C . ILE A 1 118 ? -8.426 -2.314 9.278 1.00 97.88 118 ILE A C 1
ATOM 907 O O . ILE A 1 118 ? -7.722 -1.323 9.123 1.00 97.88 118 ILE A O 1
ATOM 911 N N . THR A 1 119 ? -8.420 -3.306 8.388 1.00 97.62 119 THR A N 1
ATOM 912 C CA . THR A 1 119 ? -7.572 -3.258 7.182 1.00 97.62 119 THR A CA 1
ATOM 913 C C . THR A 1 119 ? -7.934 -2.102 6.250 1.00 97.62 119 THR A C 1
ATOM 915 O O . THR A 1 119 ? -7.034 -1.506 5.661 1.00 97.62 119 THR A O 1
ATOM 918 N N . LYS A 1 120 ? -9.220 -1.738 6.166 1.00 97.69 120 LYS A N 1
ATOM 919 C CA . LYS A 1 120 ? -9.715 -0.632 5.337 1.00 97.69 120 LYS A CA 1
ATOM 920 C C . LYS A 1 120 ? -9.385 0.757 5.892 1.00 97.69 120 LYS A C 1
ATOM 922 O O . LYS A 1 120 ? -9.023 1.638 5.120 1.00 97.69 120 LYS A O 1
ATOM 927 N N . TYR A 1 121 ? -9.529 0.964 7.202 1.00 97.94 121 TYR A N 1
ATOM 928 C CA . TYR A 1 121 ? -9.444 2.303 7.812 1.00 97.94 121 TYR A CA 1
ATOM 929 C C . TYR A 1 121 ? -8.171 2.544 8.633 1.00 97.94 121 TYR A C 1
ATOM 931 O O . TYR A 1 121 ? -7.821 3.688 8.903 1.00 97.94 121 TYR A O 1
ATOM 939 N N . CYS A 1 122 ? -7.467 1.482 9.027 1.00 98.00 122 CYS A N 1
ATOM 940 C CA . CYS A 1 122 ? -6.220 1.547 9.797 1.00 98.00 122 CYS A CA 1
ATOM 941 C C . CYS A 1 122 ? -5.010 1.024 9.018 1.00 98.00 122 CYS A C 1
ATOM 943 O O . CYS A 1 122 ? -3.892 1.023 9.537 1.00 98.00 122 CYS A O 1
ATOM 945 N N . GLY A 1 123 ? -5.225 0.528 7.803 1.00 96.94 123 GLY A N 1
ATOM 946 C CA . GLY A 1 123 ? -4.196 -0.051 6.962 1.00 96.94 123 GLY A CA 1
ATOM 947 C C . GLY A 1 123 ? -4.296 0.422 5.524 1.00 96.94 123 GLY A C 1
ATOM 948 O O . GLY A 1 123 ? -5.137 1.237 5.150 1.00 96.94 123 GLY A O 1
ATOM 949 N N . ARG A 1 124 ? -3.394 -0.105 4.708 1.00 97.00 124 ARG A N 1
ATOM 950 C CA . ARG A 1 124 ? -3.413 0.039 3.255 1.00 97.00 124 ARG A CA 1
ATOM 951 C C . ARG A 1 124 ? -2.852 -1.212 2.609 1.00 97.00 124 ARG A C 1
ATOM 953 O O . ARG A 1 124 ? -2.093 -1.946 3.241 1.00 97.00 124 ARG A O 1
ATOM 960 N N . ALA A 1 125 ? -3.203 -1.434 1.350 1.00 97.62 125 ALA A N 1
ATOM 961 C CA . ALA A 1 125 ? -2.614 -2.512 0.576 1.00 97.62 125 ALA A CA 1
ATOM 962 C C . ALA A 1 125 ? -1.094 -2.307 0.422 1.00 97.62 125 ALA A C 1
ATOM 964 O O . ALA A 1 125 ? -0.614 -1.174 0.290 1.00 97.62 125 ALA A O 1
ATOM 965 N N . ILE A 1 126 ? -0.348 -3.411 0.462 1.00 97.69 126 ILE A N 1
ATOM 966 C CA . ILE A 1 126 ? 1.100 -3.428 0.235 1.00 97.69 126 ILE A CA 1
ATOM 967 C C . ILE A 1 126 ? 1.358 -3.208 -1.252 1.00 97.69 126 ILE A C 1
ATOM 969 O O . ILE A 1 126 ? 0.850 -3.946 -2.102 1.00 97.69 126 ILE A O 1
ATOM 973 N N . THR A 1 127 ? 2.147 -2.186 -1.558 1.00 98.00 127 THR A N 1
ATOM 974 C CA . THR A 1 127 ? 2.541 -1.831 -2.920 1.00 98.00 127 THR A CA 1
ATOM 975 C C . THR A 1 127 ? 3.797 -2.583 -3.352 1.00 98.00 127 THR A C 1
ATOM 977 O O . THR A 1 127 ? 4.494 -3.203 -2.549 1.00 98.00 127 THR A O 1
ATOM 980 N N . VAL A 1 128 ? 4.102 -2.539 -4.645 1.00 98.19 128 VAL A N 1
ATOM 981 C CA . VAL A 1 128 ? 5.385 -2.996 -5.193 1.00 98.19 128 VAL A CA 1
ATOM 982 C C . VAL A 1 128 ? 6.562 -2.262 -4.543 1.00 98.19 128 VAL A C 1
ATOM 984 O O . VAL A 1 128 ? 7.580 -2.888 -4.262 1.00 98.19 128 VAL A O 1
ATOM 987 N N . GLU A 1 129 ? 6.426 -0.961 -4.266 1.00 96.69 129 GLU A N 1
ATOM 988 C CA . GLU A 1 129 ? 7.469 -0.183 -3.588 1.00 96.69 129 GLU A CA 1
ATOM 989 C C . GLU A 1 129 ? 7.730 -0.684 -2.164 1.00 96.69 129 GLU A C 1
ATOM 991 O O . GLU A 1 129 ? 8.885 -0.830 -1.770 1.00 96.69 129 GLU A O 1
ATOM 996 N N . ASP A 1 130 ? 6.671 -0.969 -1.402 1.00 96.44 130 ASP A N 1
ATOM 997 C CA . ASP A 1 130 ? 6.804 -1.485 -0.035 1.00 96.44 130 ASP A CA 1
ATOM 998 C C . ASP A 1 130 ? 7.537 -2.824 -0.024 1.00 96.44 130 ASP A C 1
ATOM 1000 O O . ASP A 1 130 ? 8.438 -3.032 0.782 1.00 96.44 130 ASP A O 1
ATOM 1004 N N . GLU A 1 131 ? 7.173 -3.720 -0.942 1.00 96.88 131 GLU A N 1
ATOM 1005 C CA . GLU A 1 131 ? 7.797 -5.035 -1.063 1.00 96.88 131 GLU A CA 1
ATOM 1006 C C . GLU A 1 131 ? 9.256 -4.932 -1.519 1.00 96.88 131 GLU A C 1
ATOM 1008 O O . GLU A 1 131 ? 10.122 -5.628 -0.998 1.00 96.88 131 GLU A O 1
ATOM 1013 N N . ALA A 1 132 ? 9.567 -4.024 -2.448 1.00 96.62 132 ALA A N 1
ATOM 1014 C CA . ALA A 1 132 ? 10.940 -3.779 -2.879 1.00 96.62 132 ALA A CA 1
ATOM 1015 C C . ALA A 1 132 ? 11.804 -3.206 -1.744 1.00 96.62 132 ALA A C 1
ATOM 1017 O O . ALA A 1 132 ? 12.957 -3.593 -1.611 1.00 96.62 132 ALA A O 1
ATOM 1018 N N . LYS A 1 133 ? 11.250 -2.338 -0.886 1.00 95.31 133 LYS A N 1
ATOM 1019 C CA . LYS A 1 133 ? 11.959 -1.772 0.278 1.00 95.31 133 LYS A CA 1
ATOM 1020 C C . LYS A 1 133 ? 12.241 -2.787 1.389 1.00 95.31 133 LYS A C 1
ATOM 1022 O O . LYS A 1 133 ? 13.124 -2.537 2.205 1.00 95.31 133 LYS A O 1
ATOM 1027 N N . LYS A 1 134 ? 11.502 -3.901 1.452 1.00 94.06 134 LYS A N 1
ATOM 1028 C CA . LYS A 1 134 ? 11.791 -5.001 2.393 1.00 94.06 134 LYS A CA 1
ATOM 1029 C C . LYS A 1 134 ? 13.045 -5.781 1.991 1.00 94.06 134 LYS A C 1
ATOM 1031 O O . LYS A 1 134 ? 13.706 -6.345 2.858 1.00 94.06 134 LYS A O 1
ATOM 1036 N N . ASP A 1 135 ? 13.357 -5.829 0.699 1.00 94.81 135 ASP A N 1
ATOM 1037 C CA . ASP A 1 135 ? 14.517 -6.538 0.172 1.00 94.81 135 ASP A CA 1
ATOM 1038 C C . ASP A 1 135 ? 15.740 -5.612 0.157 1.00 94.81 135 ASP A C 1
ATOM 1040 O O . ASP A 1 135 ? 15.905 -4.766 -0.721 1.00 94.81 135 ASP A O 1
ATOM 1044 N N . SER A 1 136 ? 16.631 -5.791 1.135 1.00 93.12 136 SER A N 1
ATOM 1045 C CA . SER A 1 136 ? 17.847 -4.983 1.278 1.00 93.12 136 SER A CA 1
ATOM 1046 C C . SER A 1 136 ? 18.857 -5.160 0.139 1.00 93.12 136 SER A C 1
ATOM 1048 O O . SER A 1 136 ? 19.846 -4.432 0.096 1.00 93.12 136 SER A O 1
ATOM 1050 N N . THR A 1 137 ? 18.659 -6.137 -0.752 1.00 95.12 137 THR A N 1
ATOM 1051 C CA . THR A 1 137 ? 19.516 -6.339 -1.929 1.00 95.12 137 THR A CA 1
ATOM 1052 C C . THR A 1 137 ? 19.107 -5.460 -3.109 1.00 95.12 137 THR A C 1
ATOM 1054 O O . THR A 1 137 ? 19.902 -5.262 -4.027 1.00 95.12 137 THR A O 1
ATOM 1057 N N . LEU A 1 138 ? 17.895 -4.898 -3.087 1.00 95.00 138 LEU A N 1
ATOM 1058 C CA . LEU A 1 138 ? 17.375 -4.067 -4.165 1.00 95.00 138 LEU A CA 1
ATOM 1059 C C . LEU A 1 138 ? 17.682 -2.591 -3.929 1.00 95.00 138 LEU A C 1
ATOM 1061 O O . LEU A 1 138 ? 17.356 -2.017 -2.893 1.00 95.00 138 LEU A O 1
ATOM 1065 N N . THR A 1 139 ? 18.216 -1.933 -4.957 1.00 94.69 139 THR A N 1
ATOM 1066 C CA . THR A 1 139 ? 18.312 -0.468 -4.996 1.00 94.69 139 THR A CA 1
ATOM 1067 C C . THR A 1 139 ? 17.317 0.084 -6.010 1.00 94.69 139 THR A C 1
ATOM 1069 O O . THR A 1 139 ? 17.533 -0.020 -7.218 1.00 94.69 139 THR A O 1
ATOM 1072 N N . ILE A 1 140 ? 16.216 0.679 -5.540 1.00 94.75 140 ILE A N 1
ATOM 1073 C CA . ILE A 1 140 ? 15.195 1.287 -6.410 1.00 94.75 140 ILE A CA 1
ATOM 1074 C C . ILE A 1 140 ? 15.793 2.491 -7.153 1.00 94.75 140 ILE A C 1
ATOM 1076 O O . ILE A 1 140 ? 16.351 3.401 -6.536 1.00 94.75 140 ILE A O 1
ATOM 1080 N N . ILE A 1 141 ? 15.660 2.517 -8.482 1.00 93.56 141 ILE A N 1
ATOM 1081 C CA . ILE A 1 141 ? 16.107 3.648 -9.302 1.00 93.56 141 ILE A CA 1
ATOM 1082 C C . ILE A 1 141 ? 15.165 4.833 -9.064 1.00 93.56 141 ILE A C 1
ATOM 1084 O O . ILE A 1 141 ? 13.942 4.690 -9.080 1.00 93.56 141 ILE A O 1
ATOM 1088 N N . ASN A 1 142 ? 15.729 6.025 -8.859 1.00 91.38 142 ASN A N 1
ATOM 1089 C CA . ASN A 1 142 ? 14.955 7.229 -8.572 1.00 91.38 142 ASN A CA 1
ATOM 1090 C C . ASN A 1 142 ? 14.033 7.611 -9.752 1.00 91.38 142 ASN A C 1
ATOM 1092 O O . ASN A 1 142 ? 14.483 7.785 -10.889 1.00 91.38 142 ASN A O 1
ATOM 1096 N N . THR A 1 143 ? 12.737 7.762 -9.463 1.00 91.94 143 THR A N 1
ATOM 1097 C CA . THR A 1 143 ? 11.695 8.163 -10.423 1.00 91.94 143 THR A CA 1
ATOM 1098 C C . THR A 1 143 ? 11.234 9.618 -10.271 1.00 91.94 143 THR A C 1
ATOM 1100 O O . THR A 1 143 ? 10.398 10.065 -11.051 1.00 91.94 143 THR A O 1
ATOM 1103 N N . GLU A 1 144 ? 11.726 10.356 -9.275 1.00 85.62 144 GLU A N 1
ATOM 1104 C CA . GLU A 1 144 ? 11.211 11.679 -8.883 1.00 85.62 144 GLU A CA 1
ATOM 1105 C C . GLU A 1 144 ? 12.070 12.859 -9.356 1.00 85.62 144 GLU A C 1
ATOM 1107 O O . GLU A 1 144 ? 11.548 13.957 -9.528 1.00 85.62 144 GLU A O 1
ATOM 1112 N N . THR A 1 145 ? 13.371 12.673 -9.588 1.00 78.25 145 THR A N 1
ATOM 1113 C CA . THR A 1 145 ? 14.248 13.762 -10.056 1.00 78.25 145 THR A CA 1
ATOM 1114 C C . THR A 1 145 ? 14.019 14.087 -11.530 1.00 78.25 145 THR A C 1
ATOM 1116 O O . THR A 1 145 ? 13.688 13.206 -12.319 1.00 78.25 145 THR A O 1
ATOM 1119 N N . SER A 1 146 ? 14.204 15.341 -11.948 1.00 60.81 146 SER A N 1
ATOM 1120 C CA . SER A 1 146 ? 14.214 15.703 -13.371 1.00 60.81 146 SER A CA 1
ATOM 1121 C C . SER A 1 146 ? 15.470 15.137 -14.059 1.00 60.81 146 SER A C 1
ATOM 1123 O O . SER A 1 146 ? 16.571 15.216 -13.521 1.00 60.81 146 SER A O 1
ATOM 1125 N N . GLY A 1 147 ? 15.304 14.534 -15.244 1.00 56.59 147 GLY A N 1
ATOM 1126 C CA . GLY A 1 147 ? 16.389 13.907 -16.021 1.00 56.59 147 GLY A CA 1
ATOM 1127 C C . GLY A 1 147 ? 16.404 12.366 -16.010 1.00 56.59 147 GLY A C 1
ATOM 1128 O O . GLY A 1 147 ? 15.681 11.725 -15.239 1.00 56.59 147 GLY A O 1
ATOM 1129 N N . THR A 1 148 ? 17.207 11.781 -16.912 1.00 61.06 148 THR A N 1
ATOM 1130 C CA . THR A 1 148 ? 17.367 10.322 -17.136 1.00 61.06 148 THR A CA 1
ATOM 1131 C C . THR A 1 148 ? 18.783 9.799 -16.899 1.00 61.06 148 THR A C 1
ATOM 1133 O O . THR A 1 148 ? 19.004 8.596 -17.035 1.00 61.06 148 THR A O 1
ATOM 1136 N N . ALA A 1 149 ? 19.736 10.678 -16.572 1.00 68.94 149 ALA A N 1
ATOM 1137 C CA . ALA A 1 149 ? 21.144 10.379 -16.796 1.00 68.94 149 ALA A CA 1
ATOM 1138 C C . ALA A 1 149 ? 21.628 9.146 -16.010 1.00 68.94 149 ALA A C 1
ATOM 1140 O O . ALA A 1 149 ? 21.495 9.065 -14.787 1.00 68.94 149 ALA A O 1
ATOM 1141 N N . GLY A 1 150 ? 22.213 8.200 -16.750 1.00 85.62 150 GLY A N 1
ATOM 1142 C CA . GLY A 1 150 ? 22.847 6.986 -16.238 1.00 85.62 150 GLY A CA 1
ATOM 1143 C C . GLY A 1 150 ? 21.918 5.774 -16.246 1.00 85.62 150 GLY A C 1
ATOM 1144 O O . GLY A 1 150 ? 21.963 4.952 -17.159 1.00 85.62 150 GLY A O 1
ATOM 1145 N N . ASP A 1 151 ? 21.079 5.627 -15.221 1.00 91.50 151 ASP A N 1
ATOM 1146 C CA . ASP A 1 151 ? 20.344 4.373 -15.001 1.00 91.50 151 ASP A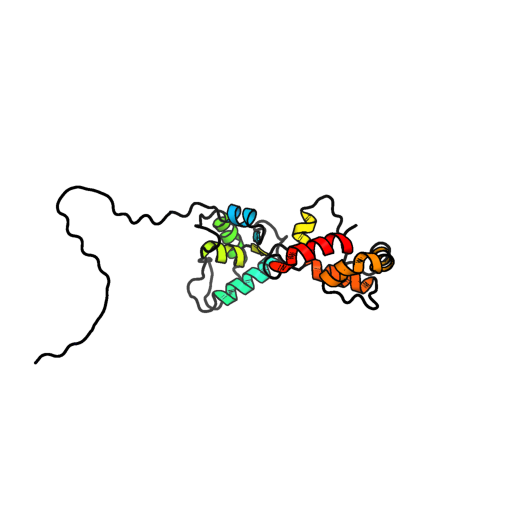 CA 1
ATOM 1147 C C . ASP A 1 151 ? 19.247 4.127 -16.037 1.00 91.50 151 ASP A C 1
ATOM 1149 O O . ASP A 1 151 ? 19.123 3.022 -16.568 1.00 91.50 151 ASP A O 1
ATOM 1153 N N . TRP A 1 152 ? 18.451 5.151 -16.347 1.00 94.12 152 TRP A N 1
ATOM 1154 C CA . TRP A 1 152 ? 17.336 5.010 -17.283 1.00 94.12 152 TRP A CA 1
ATOM 1155 C C . TRP A 1 152 ? 17.826 4.892 -18.725 1.00 94.12 152 TRP A C 1
ATOM 1157 O O . TRP A 1 152 ? 17.249 4.129 -19.502 1.00 94.12 152 TRP A O 1
ATOM 1167 N N . ASP A 1 153 ? 18.937 5.549 -19.059 1.00 92.88 153 ASP A N 1
ATOM 1168 C CA . ASP A 1 153 ? 19.613 5.375 -20.346 1.00 92.88 153 ASP A CA 1
ATOM 1169 C C . ASP A 1 153 ? 20.164 3.946 -20.490 1.00 92.88 153 ASP A C 1
ATOM 1171 O O . ASP A 1 153 ? 20.011 3.321 -21.544 1.00 92.88 153 ASP A O 1
ATOM 1175 N N . ASN A 1 154 ? 20.710 3.367 -19.413 1.00 93.31 154 ASN A N 1
ATOM 1176 C CA . ASN A 1 154 ? 21.133 1.965 -19.382 1.00 93.31 154 ASN A CA 1
ATOM 1177 C C . ASN A 1 154 ? 19.952 0.997 -19.544 1.00 93.31 154 ASN A C 1
ATOM 1179 O O . ASN A 1 154 ? 20.053 0.023 -20.297 1.00 93.31 154 ASN A O 1
ATOM 1183 N N . LYS A 1 155 ? 18.814 1.248 -18.882 1.00 94.94 155 LYS A N 1
ATOM 1184 C CA . LYS A 1 155 ? 17.595 0.435 -19.063 1.00 94.94 155 LYS A CA 1
ATOM 1185 C C . LYS A 1 155 ? 17.050 0.551 -20.484 1.00 94.94 155 LYS A C 1
ATOM 1187 O O . LYS A 1 155 ? 16.685 -0.463 -21.070 1.00 94.94 155 LYS A O 1
ATOM 1192 N N . HIS A 1 156 ? 17.052 1.750 -21.065 1.00 95.50 156 HIS A N 1
ATOM 1193 C CA . HIS A 1 156 ? 16.671 1.965 -22.459 1.00 95.50 156 HIS A CA 1
ATOM 1194 C C . HIS A 1 156 ? 17.611 1.240 -23.428 1.00 95.50 156 HIS A C 1
ATOM 1196 O O . HIS A 1 156 ? 17.144 0.568 -24.346 1.00 95.50 156 HIS A O 1
ATOM 1202 N N . THR A 1 157 ? 18.924 1.319 -23.221 1.00 95.44 157 THR A N 1
ATOM 1203 C CA . THR A 1 157 ? 19.921 0.628 -24.057 1.00 95.44 157 THR A CA 1
ATOM 1204 C C . THR A 1 157 ? 19.706 -0.885 -24.025 1.00 95.44 157 THR A C 1
ATOM 1206 O O . THR A 1 157 ? 19.692 -1.535 -25.066 1.00 95.44 157 THR A O 1
ATOM 1209 N N . ASN A 1 158 ? 19.406 -1.434 -22.846 1.00 95.00 158 ASN A N 1
ATOM 1210 C CA . ASN A 1 158 ? 19.139 -2.859 -22.641 1.00 95.00 158 ASN A CA 1
ATOM 1211 C C . ASN A 1 158 ? 17.668 -3.265 -22.838 1.00 95.00 158 ASN A C 1
ATOM 1213 O O . ASN A 1 158 ? 17.304 -4.404 -22.537 1.00 95.00 158 ASN A O 1
ATOM 1217 N N . ARG A 1 159 ? 16.801 -2.371 -23.337 1.00 95.81 159 ARG A N 1
ATOM 1218 C CA . ARG A 1 159 ? 15.342 -2.581 -23.343 1.00 95.81 159 ARG A CA 1
ATOM 1219 C C . ARG A 1 159 ? 14.915 -3.856 -24.059 1.00 95.81 159 ARG A C 1
ATOM 1221 O O . ARG A 1 159 ? 13.976 -4.500 -23.611 1.00 95.81 159 ARG A O 1
ATOM 1228 N N . SER A 1 160 ? 15.620 -4.262 -25.115 1.00 96.88 160 SER A N 1
ATOM 1229 C CA . SER A 1 160 ? 15.322 -5.498 -25.851 1.00 96.88 160 SER A CA 1
ATOM 1230 C C . SER A 1 160 ? 15.383 -6.738 -24.957 1.00 96.88 160 SER A C 1
ATOM 1232 O O . SER A 1 160 ? 14.500 -7.587 -25.034 1.00 96.88 160 SER A O 1
ATOM 1234 N N . ASN A 1 161 ? 16.348 -6.794 -24.033 1.00 97.00 161 ASN A N 1
ATOM 1235 C CA . ASN A 1 161 ? 16.469 -7.877 -23.049 1.00 97.00 161 ASN A CA 1
ATOM 1236 C C . ASN A 1 161 ? 15.420 -7.770 -21.933 1.00 97.00 161 ASN A C 1
ATOM 1238 O O . ASN A 1 161 ? 15.159 -8.731 -21.215 1.00 97.00 161 ASN A O 1
ATOM 1242 N N . LEU A 1 162 ? 14.813 -6.593 -21.784 1.00 97.44 162 LEU A N 1
ATOM 1243 C CA . LEU A 1 162 ? 13.789 -6.300 -20.790 1.00 97.44 162 LEU A CA 1
ATOM 1244 C C . LEU A 1 162 ? 12.368 -6.336 -21.364 1.00 97.44 162 LEU A C 1
ATOM 1246 O O . LEU A 1 162 ? 11.430 -6.100 -20.608 1.00 97.44 162 LEU A O 1
ATOM 1250 N N . LYS A 1 163 ? 12.184 -6.642 -22.658 1.00 97.81 163 LYS A N 1
ATOM 1251 C CA . LYS A 1 163 ? 10.899 -6.509 -23.367 1.00 97.81 163 LYS A CA 1
ATOM 1252 C C . LYS A 1 163 ? 9.727 -7.121 -22.597 1.00 97.81 163 LYS A C 1
ATOM 1254 O O . LYS A 1 163 ? 8.774 -6.414 -22.286 1.00 97.81 163 LYS A O 1
ATOM 1259 N N . ALA A 1 164 ? 9.830 -8.401 -22.237 1.00 97.94 164 ALA A N 1
ATOM 1260 C CA . ALA A 1 164 ? 8.759 -9.110 -21.539 1.00 97.94 164 ALA A CA 1
ATOM 1261 C C . ALA A 1 164 ? 8.421 -8.471 -20.180 1.00 97.94 164 ALA A C 1
ATOM 1263 O O . ALA A 1 164 ? 7.256 -8.401 -19.799 1.00 97.94 164 ALA A O 1
ATOM 1264 N N . TYR A 1 165 ? 9.425 -7.963 -19.459 1.00 98.25 165 TYR A N 1
ATOM 1265 C CA . TYR A 1 165 ? 9.227 -7.289 -18.176 1.00 98.25 165 TYR A CA 1
ATOM 1266 C C . TYR A 1 165 ? 8.614 -5.896 -18.357 1.00 98.25 165 TYR A C 1
ATOM 1268 O O . TYR A 1 165 ? 7.692 -5.538 -17.632 1.00 98.25 165 TYR A O 1
ATOM 1276 N N . ILE A 1 166 ? 9.059 -5.131 -19.355 1.00 98.00 166 ILE A N 1
ATOM 1277 C CA . ILE A 1 166 ? 8.488 -3.822 -19.701 1.00 98.00 166 ILE A CA 1
ATOM 1278 C C . ILE A 1 166 ? 6.992 -3.963 -20.022 1.00 98.00 166 ILE A C 1
ATOM 1280 O O . ILE A 1 166 ? 6.165 -3.243 -19.461 1.00 98.00 166 ILE A O 1
ATOM 1284 N N . GLU A 1 167 ? 6.636 -4.938 -20.856 1.00 97.31 167 GLU A N 1
ATOM 1285 C CA . GLU A 1 167 ? 5.242 -5.230 -21.210 1.00 97.31 167 GLU A CA 1
ATOM 1286 C C . GLU A 1 167 ? 4.439 -5.701 -19.988 1.00 97.31 167 GLU A C 1
ATOM 1288 O O . GLU A 1 167 ? 3.312 -5.253 -19.777 1.00 97.31 167 GLU A O 1
ATOM 1293 N N . LYS A 1 168 ? 5.034 -6.520 -19.108 1.00 97.50 168 LYS A N 1
ATOM 1294 C CA . LYS A 1 168 ? 4.402 -6.964 -17.851 1.00 97.50 168 LYS A CA 1
ATOM 1295 C C . LYS A 1 168 ? 4.108 -5.811 -16.887 1.00 97.50 168 LYS A C 1
ATOM 1297 O O . LYS A 1 168 ? 3.138 -5.871 -16.132 1.00 97.50 168 LYS A O 1
ATOM 1302 N N . LEU A 1 169 ? 4.907 -4.745 -16.921 1.00 97.69 169 LEU A N 1
ATOM 1303 C CA . LEU A 1 169 ? 4.636 -3.522 -16.162 1.00 97.69 169 LEU A CA 1
ATOM 1304 C C . LEU A 1 169 ? 3.495 -2.686 -16.763 1.00 97.69 169 LEU A C 1
ATOM 1306 O O . LEU A 1 169 ? 2.994 -1.785 -16.087 1.00 97.69 169 LEU A O 1
ATOM 1310 N N . GLY A 1 170 ? 3.014 -3.034 -17.960 1.00 95.81 170 GLY A N 1
ATOM 1311 C CA . GLY A 1 170 ? 1.935 -2.349 -18.672 1.00 95.81 170 GLY A CA 1
ATOM 1312 C C . GLY A 1 170 ? 2.426 -1.254 -19.619 1.00 95.81 170 GLY A C 1
ATOM 1313 O O . GLY A 1 170 ? 1.634 -0.414 -20.035 1.00 95.81 170 GLY A O 1
ATOM 1314 N N . MET A 1 171 ? 3.721 -1.228 -19.943 1.00 96.88 171 MET A N 1
ATOM 1315 C CA . MET A 1 171 ? 4.285 -0.282 -20.904 1.00 96.88 171 MET A CA 1
ATOM 1316 C C . MET A 1 171 ? 4.233 -0.842 -22.328 1.00 96.88 171 MET A C 1
ATOM 1318 O O . MET A 1 171 ? 4.405 -2.039 -22.549 1.00 96.88 171 MET A O 1
ATOM 1322 N N . THR A 1 172 ? 4.071 0.041 -23.314 1.00 96.19 172 THR A N 1
ATOM 1323 C CA . THR A 1 172 ? 4.219 -0.325 -24.730 1.00 96.19 172 THR A CA 1
ATOM 1324 C C . THR A 1 172 ? 5.698 -0.358 -25.097 1.00 96.19 172 THR A C 1
ATOM 1326 O O . THR A 1 172 ? 6.390 0.641 -24.928 1.00 96.19 172 THR A O 1
ATOM 1329 N N . PHE A 1 173 ? 6.186 -1.489 -25.613 1.00 94.94 173 PHE A N 1
ATOM 1330 C CA . PHE A 1 173 ? 7.601 -1.654 -25.961 1.00 94.94 173 PHE A CA 1
ATOM 1331 C C . PHE A 1 173 ? 8.021 -0.885 -27.226 1.00 94.94 173 PHE A C 1
ATOM 1333 O O . PHE A 1 173 ? 9.151 -0.405 -27.321 1.00 94.94 173 PHE A O 1
ATOM 1340 N N . SER A 1 174 ? 7.131 -0.773 -28.217 1.00 94.75 174 SER A N 1
ATOM 1341 C CA . SER A 1 174 ? 7.455 -0.129 -29.495 1.00 94.75 174 SER A CA 1
ATOM 1342 C C . SER A 1 174 ? 7.816 1.344 -29.298 1.00 94.75 174 SER A C 1
ATOM 1344 O O . SER A 1 174 ? 7.016 2.115 -28.774 1.00 94.75 174 SER A O 1
ATOM 1346 N N . GLY A 1 175 ? 9.031 1.725 -29.702 1.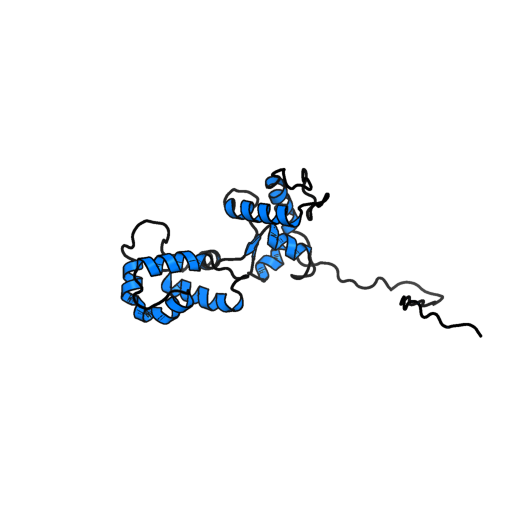00 93.12 175 GLY A N 1
ATOM 1347 C CA . GLY A 1 175 ? 9.529 3.097 -29.575 1.00 93.12 175 GLY A CA 1
ATOM 1348 C C . GLY A 1 175 ? 9.777 3.566 -28.138 1.00 93.12 175 GLY A C 1
ATOM 1349 O O . GLY A 1 175 ? 9.976 4.763 -27.938 1.00 93.12 175 GLY A O 1
ATOM 1350 N N . ILE A 1 176 ? 9.771 2.662 -27.147 1.00 96.19 176 ILE A N 1
ATOM 1351 C CA . ILE A 1 176 ? 9.929 3.049 -25.744 1.00 96.19 176 ILE A CA 1
ATOM 1352 C C . ILE A 1 176 ? 11.296 3.697 -25.494 1.00 96.19 176 ILE A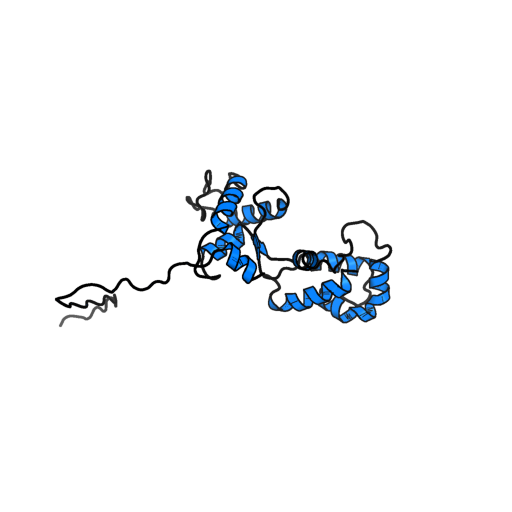 C 1
ATOM 1354 O O . ILE A 1 176 ? 12.332 3.137 -25.856 1.00 96.19 176 ILE A O 1
ATOM 1358 N N . ASN A 1 177 ? 11.295 4.862 -24.849 1.00 94.69 177 ASN A N 1
ATOM 1359 C CA . ASN A 1 177 ? 12.489 5.609 -24.460 1.00 94.69 177 ASN A CA 1
ATOM 1360 C C . ASN A 1 177 ? 12.732 5.575 -22.936 1.00 94.69 177 ASN A C 1
ATOM 1362 O O . ASN A 1 177 ? 11.908 5.085 -22.163 1.00 94.69 177 ASN A O 1
ATOM 1366 N N . ALA A 1 178 ? 13.874 6.110 -22.495 1.00 95.06 178 ALA A N 1
ATOM 1367 C CA . ALA A 1 178 ? 14.273 6.134 -21.084 1.00 95.06 178 ALA A CA 1
ATOM 1368 C C . ALA A 1 178 ? 13.234 6.806 -20.162 1.00 95.06 178 ALA A C 1
ATOM 1370 O O . ALA A 1 178 ? 12.929 6.275 -19.093 1.00 95.06 178 ALA A O 1
ATOM 1371 N N . ASN A 1 179 ? 12.637 7.924 -20.592 1.00 93.50 179 ASN A N 1
ATOM 1372 C CA . ASN A 1 179 ? 11.593 8.615 -19.827 1.00 93.50 179 ASN A CA 1
ATOM 1373 C C . ASN A 1 179 ? 10.337 7.753 -19.676 1.00 93.50 179 ASN A C 1
ATOM 1375 O O . ASN A 1 179 ? 9.770 7.673 -18.593 1.00 93.50 179 ASN A O 1
ATOM 1379 N N . GLN A 1 180 ? 9.914 7.067 -20.736 1.00 95.38 180 GLN A N 1
ATOM 1380 C CA . GLN A 1 180 ? 8.741 6.193 -20.678 1.00 95.38 180 GLN A CA 1
ATOM 1381 C C . GLN A 1 180 ? 8.965 4.993 -19.750 1.00 95.38 180 GLN A C 1
ATOM 1383 O O . GLN A 1 180 ? 8.050 4.625 -19.017 1.00 95.38 180 GLN A O 1
ATOM 1388 N N . ILE A 1 181 ? 10.177 4.422 -19.726 1.00 96.19 181 ILE A N 1
ATOM 1389 C CA . ILE A 1 181 ? 10.537 3.358 -18.772 1.00 96.19 181 ILE A CA 1
ATOM 1390 C C . ILE A 1 181 ? 10.451 3.880 -17.334 1.00 96.19 181 ILE A C 1
ATOM 1392 O O . ILE A 1 181 ? 9.836 3.244 -16.478 1.00 96.19 181 ILE A O 1
ATOM 1396 N N . LYS A 1 182 ? 11.028 5.057 -17.076 1.00 95.75 182 LYS A N 1
ATOM 1397 C CA . LYS A 1 182 ? 10.985 5.717 -15.768 1.00 95.75 182 LYS A CA 1
ATOM 1398 C C . LYS A 1 182 ? 9.554 5.963 -15.292 1.00 95.75 182 LYS A C 1
ATOM 1400 O O . LYS A 1 182 ? 9.216 5.591 -14.169 1.00 95.75 182 LYS A O 1
ATOM 1405 N N . GLU A 1 183 ? 8.707 6.548 -16.135 1.00 94.94 183 GLU A N 1
ATOM 1406 C CA . GLU A 1 183 ? 7.305 6.809 -15.793 1.00 94.94 183 GLU A CA 1
ATOM 1407 C C . GLU A 1 183 ? 6.522 5.508 -15.588 1.00 94.94 183 GLU A C 1
ATOM 1409 O O . GLU A 1 183 ? 5.746 5.387 -14.640 1.00 94.94 183 GLU A O 1
ATOM 1414 N N . GLY A 1 184 ? 6.781 4.478 -16.395 1.00 96.62 184 GLY A N 1
ATOM 1415 C CA . GLY A 1 184 ? 6.194 3.160 -16.173 1.00 96.62 184 GLY A CA 1
ATOM 1416 C C . GLY A 1 184 ? 6.603 2.547 -14.833 1.00 96.62 184 GLY A C 1
ATOM 1417 O O . GLY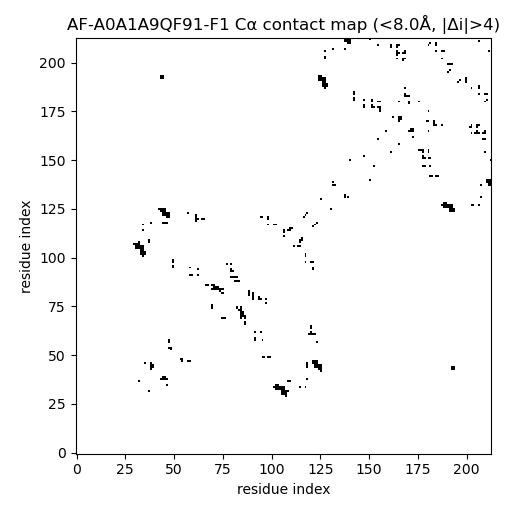 A 1 184 ? 5.757 1.993 -14.134 1.00 96.62 184 GLY A O 1
ATOM 1418 N N . CYS A 1 185 ? 7.860 2.708 -14.414 1.00 97.31 185 CYS A N 1
ATOM 1419 C CA . CYS A 1 185 ? 8.316 2.327 -13.076 1.00 97.31 185 CYS A CA 1
ATOM 1420 C C . CYS A 1 185 ? 7.656 3.161 -11.967 1.00 97.31 185 CYS A C 1
ATOM 1422 O O . CYS A 1 185 ? 7.294 2.613 -10.922 1.00 97.31 185 CYS A O 1
ATOM 1424 N N . LYS A 1 186 ? 7.443 4.464 -12.197 1.00 96.31 186 LYS A N 1
ATOM 1425 C CA . LYS A 1 186 ? 6.721 5.354 -11.275 1.00 96.31 186 LYS A CA 1
ATOM 1426 C C . LYS A 1 186 ? 5.277 4.906 -11.065 1.00 96.31 186 LYS A C 1
ATOM 1428 O O . LYS A 1 186 ? 4.788 4.955 -9.943 1.00 96.31 186 LYS A O 1
ATOM 1433 N N . VAL A 1 187 ? 4.610 4.425 -12.111 1.00 97.19 187 VAL A N 1
ATOM 1434 C CA . VAL A 1 187 ? 3.268 3.835 -12.003 1.00 97.19 187 VAL A CA 1
ATOM 1435 C C . VAL A 1 187 ? 3.339 2.464 -11.333 1.00 97.19 187 VAL A C 1
ATOM 1437 O O . VAL A 1 187 ? 2.606 2.201 -10.379 1.00 97.19 187 VAL A O 1
ATOM 1440 N N . ALA A 1 188 ? 4.243 1.592 -11.785 1.00 97.94 188 ALA A N 1
ATOM 1441 C CA . ALA A 1 188 ? 4.356 0.218 -11.306 1.00 97.94 188 ALA A CA 1
ATOM 1442 C C . ALA A 1 188 ? 4.597 0.124 -9.797 1.00 97.94 188 ALA A C 1
ATOM 1444 O O . ALA A 1 188 ? 4.002 -0.739 -9.157 1.00 97.94 188 ALA A O 1
ATOM 1445 N N . LYS A 1 189 ? 5.398 1.031 -9.221 1.00 97.12 189 LYS A N 1
ATOM 1446 C CA . LYS A 1 189 ? 5.689 1.034 -7.779 1.00 97.12 189 LYS A CA 1
ATOM 1447 C C . LYS A 1 189 ? 4.432 1.207 -6.915 1.00 97.12 189 LYS A C 1
ATOM 1449 O O . LYS A 1 189 ? 4.411 0.735 -5.787 1.00 97.12 189 LYS A O 1
ATOM 1454 N N . THR A 1 190 ? 3.378 1.828 -7.458 1.00 96.81 190 THR A N 1
ATOM 1455 C CA . THR A 1 190 ? 2.099 2.063 -6.762 1.00 96.81 190 THR A CA 1
ATOM 1456 C C . THR A 1 190 ? 1.115 0.896 -6.853 1.00 96.81 190 THR A C 1
ATOM 1458 O O . THR A 1 190 ? 0.133 0.879 -6.114 1.00 96.81 190 THR A O 1
ATOM 1461 N N . LYS A 1 191 ? 1.360 -0.085 -7.737 1.00 97.94 191 LYS A N 1
ATOM 1462 C CA . LYS A 1 191 ? 0.498 -1.267 -7.877 1.00 97.94 191 LYS A CA 1
ATOM 1463 C C . LYS A 1 191 ? 0.542 -2.090 -6.593 1.00 97.94 191 LYS A C 1
ATOM 1465 O O . LYS A 1 191 ? 1.618 -2.334 -6.050 1.00 97.94 191 LYS A O 1
ATOM 1470 N N . ASP A 1 192 ? -0.620 -2.524 -6.120 1.00 97.81 192 ASP A N 1
ATOM 1471 C CA . ASP A 1 192 ? -0.773 -3.185 -4.825 1.00 97.81 192 ASP A CA 1
ATOM 1472 C C . ASP A 1 192 ? -1.265 -4.637 -4.922 1.00 97.81 192 ASP A C 1
ATOM 1474 O O . ASP A 1 192 ? -1.860 -5.042 -5.928 1.00 97.81 192 ASP A O 1
ATOM 1478 N N . LYS A 1 193 ? -1.010 -5.419 -3.865 1.00 97.50 193 LYS A N 1
ATOM 1479 C CA . LYS A 1 193 ? -1.350 -6.851 -3.770 1.00 97.50 193 LYS A CA 1
ATOM 1480 C C . LYS A 1 193 ? -2.850 -7.150 -3.775 1.00 97.50 193 LYS A C 1
ATOM 1482 O O . LYS A 1 193 ? -3.229 -8.275 -4.085 1.00 97.50 193 LYS A O 1
ATOM 1487 N N . VAL A 1 194 ? -3.702 -6.186 -3.431 1.00 95.81 194 VAL A N 1
ATOM 1488 C CA . VAL A 1 194 ? -5.156 -6.385 -3.341 1.00 95.81 194 VAL A CA 1
ATOM 1489 C C . VAL A 1 194 ? -5.790 -6.191 -4.714 1.00 95.81 194 VAL A C 1
ATOM 1491 O O . VAL A 1 194 ? -6.452 -7.095 -5.217 1.00 95.81 194 VAL A O 1
ATOM 1494 N N . THR A 1 195 ? -5.527 -5.058 -5.363 1.00 96.81 195 THR A N 1
ATOM 1495 C CA . THR A 1 195 ? -6.068 -4.730 -6.691 1.00 96.81 195 THR A CA 1
ATOM 1496 C C . THR A 1 195 ? -5.451 -5.596 -7.789 1.00 96.81 195 THR A C 1
ATOM 1498 O O . THR A 1 195 ? -6.108 -5.909 -8.776 1.00 96.81 195 THR A O 1
ATOM 1501 N N . ASN A 1 196 ? -4.188 -6.009 -7.630 1.00 96.50 196 ASN A N 1
ATOM 1502 C CA . ASN A 1 196 ? -3.443 -6.757 -8.649 1.00 96.50 196 ASN A CA 1
ATOM 1503 C C . ASN A 1 196 ? -3.198 -8.217 -8.251 1.00 96.50 196 ASN A C 1
ATOM 1505 O O . ASN A 1 196 ? -2.234 -8.802 -8.735 1.00 96.50 196 ASN A O 1
ATOM 1509 N N . LYS A 1 197 ? -4.022 -8.810 -7.378 1.00 94.50 197 LYS A N 1
ATOM 1510 C CA . LYS A 1 197 ? -3.784 -10.119 -6.738 1.00 94.50 197 LYS A CA 1
ATOM 1511 C C . LYS A 1 197 ? -3.204 -11.194 -7.668 1.00 94.50 197 LYS A C 1
ATOM 1513 O O . LYS A 1 197 ? -2.166 -11.770 -7.355 1.00 94.50 197 LYS A O 1
ATOM 1518 N N . ASP A 1 198 ? -3.814 -11.405 -8.832 1.00 95.69 198 ASP A N 1
ATOM 1519 C CA . ASP A 1 198 ? -3.412 -12.477 -9.759 1.00 95.69 198 ASP A CA 1
ATOM 1520 C C . ASP A 1 198 ? -2.159 -12.140 -10.582 1.00 95.69 198 ASP A C 1
ATOM 1522 O O . ASP A 1 198 ? -1.465 -13.021 -11.087 1.00 95.69 198 ASP A O 1
ATOM 1526 N N . GLN A 1 199 ? -1.850 -10.852 -10.736 1.00 96.06 199 GLN A N 1
ATOM 1527 C CA . GLN A 1 199 ? -0.746 -10.370 -11.569 1.00 96.06 199 GLN A CA 1
ATOM 1528 C C . GLN A 1 199 ? 0.447 -9.878 -10.745 1.00 96.06 199 GLN A C 1
ATOM 1530 O O . GLN A 1 199 ? 1.529 -9.686 -11.304 1.00 96.06 199 GLN A O 1
ATOM 1535 N N . TYR A 1 200 ? 0.268 -9.685 -9.435 1.00 97.12 200 TYR A N 1
ATOM 1536 C CA . TYR A 1 200 ? 1.204 -8.981 -8.566 1.00 97.12 200 TYR A CA 1
ATOM 1537 C C . TYR A 1 200 ? 2.593 -9.606 -8.596 1.00 97.12 200 TYR A C 1
ATOM 1539 O O . TYR A 1 200 ? 3.564 -8.886 -8.791 1.00 97.12 200 TYR A O 1
ATOM 1547 N N . SER A 1 201 ? 2.697 -10.935 -8.486 1.00 97.00 201 SER A N 1
ATOM 1548 C CA . SER A 1 201 ? 3.992 -11.628 -8.546 1.00 97.00 201 SER A CA 1
ATOM 1549 C C . SER A 1 201 ? 4.741 -11.305 -9.844 1.00 97.00 201 SER A C 1
ATOM 1551 O O . SER A 1 201 ? 5.900 -10.904 -9.811 1.00 97.00 201 SER A O 1
ATOM 1553 N N . GLY A 1 202 ? 4.058 -11.363 -10.991 1.00 98.00 202 GLY A N 1
ATOM 1554 C CA . GLY A 1 202 ? 4.664 -11.022 -12.276 1.00 98.00 202 GLY A CA 1
ATOM 1555 C C . GLY A 1 202 ? 5.033 -9.541 -12.401 1.00 98.00 202 GLY A C 1
ATOM 1556 O O . GLY A 1 202 ? 6.069 -9.219 -12.979 1.00 98.00 202 GLY A O 1
ATOM 1557 N N . ILE A 1 203 ? 4.210 -8.644 -11.852 1.00 98.38 203 ILE A N 1
ATOM 1558 C CA . ILE A 1 203 ? 4.502 -7.205 -11.798 1.00 98.38 203 ILE A CA 1
ATOM 1559 C C . ILE A 1 203 ? 5.739 -6.949 -10.931 1.00 98.38 203 ILE A C 1
ATOM 1561 O O . ILE A 1 203 ? 6.618 -6.198 -11.342 1.00 98.38 203 ILE A O 1
ATOM 1565 N N . TYR A 1 204 ? 5.827 -7.577 -9.760 1.00 98.38 204 TYR A N 1
ATOM 1566 C CA . TYR A 1 204 ? 6.936 -7.409 -8.826 1.00 98.38 204 TYR A CA 1
ATOM 1567 C C . TYR A 1 204 ? 8.251 -7.944 -9.403 1.00 98.38 204 TYR A C 1
ATOM 1569 O O . TYR A 1 204 ? 9.258 -7.238 -9.386 1.00 98.38 204 TYR A O 1
ATOM 1577 N N . GLU A 1 205 ? 8.246 -9.132 -10.016 1.00 98.25 205 GLU A N 1
ATOM 1578 C CA . GLU A 1 205 ? 9.430 -9.658 -10.710 1.00 98.25 205 GLU A CA 1
ATOM 1579 C C . GLU A 1 205 ? 9.886 -8.736 -11.844 1.00 98.25 205 GLU A C 1
ATOM 1581 O O . GLU A 1 205 ? 11.073 -8.428 -11.968 1.00 98.25 205 GLU A O 1
ATOM 1586 N N . ALA A 1 206 ? 8.946 -8.228 -12.642 1.00 98.50 206 ALA A N 1
ATOM 1587 C CA . ALA A 1 206 ? 9.263 -7.268 -13.689 1.00 98.50 206 ALA A CA 1
ATOM 1588 C C . ALA A 1 206 ? 9.812 -5.950 -13.127 1.00 98.50 206 ALA A C 1
ATOM 1590 O O . ALA A 1 206 ? 10.769 -5.398 -13.674 1.00 98.50 206 ALA A O 1
ATOM 1591 N N . TYR A 1 207 ? 9.270 -5.477 -12.005 1.00 98.50 207 TYR A N 1
ATOM 1592 C CA . TYR A 1 207 ? 9.742 -4.278 -11.323 1.00 98.50 207 TYR A CA 1
ATOM 1593 C C . TYR A 1 207 ? 11.189 -4.434 -10.854 1.00 98.50 207 TYR A C 1
ATOM 1595 O O . TYR A 1 207 ? 12.009 -3.566 -11.140 1.00 98.50 207 TYR A O 1
ATOM 1603 N N . LYS A 1 208 ? 11.545 -5.569 -10.240 1.00 98.06 208 LYS A N 1
ATOM 1604 C CA . LYS A 1 208 ? 12.935 -5.872 -9.857 1.00 98.06 208 LYS A CA 1
ATOM 1605 C C . LYS A 1 208 ? 13.891 -5.858 -11.051 1.00 98.06 208 LYS A C 1
ATOM 1607 O O . LYS A 1 208 ? 15.034 -5.449 -10.937 1.00 98.06 208 LYS A O 1
ATOM 1612 N N . LYS A 1 209 ? 13.459 -6.292 -12.237 1.00 97.56 209 LYS A N 1
ATOM 1613 C CA . LYS A 1 209 ? 14.337 -6.288 -13.423 1.00 97.56 209 LYS A CA 1
ATOM 1614 C C . LYS A 1 209 ? 14.481 -4.904 -14.052 1.00 97.56 209 LYS A C 1
ATOM 1616 O O . LYS A 1 209 ? 15.569 -4.532 -14.502 1.00 97.56 209 LYS A O 1
ATOM 1621 N N . VAL A 1 210 ? 13.396 -4.138 -14.108 1.00 97.62 210 VAL A N 1
ATOM 1622 C CA . VAL A 1 210 ? 13.342 -2.885 -14.878 1.00 97.62 210 VAL A CA 1
ATOM 1623 C C . VAL A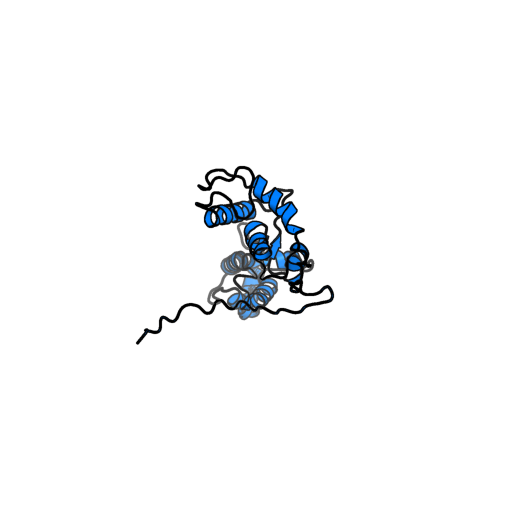 1 210 ? 13.634 -1.656 -14.018 1.00 97.62 210 VAL A C 1
ATOM 1625 O O . VAL A 1 210 ? 14.294 -0.737 -14.492 1.00 97.62 210 VAL A O 1
ATOM 1628 N N . CYS A 1 211 ? 13.193 -1.644 -12.763 1.00 97.06 211 CYS A N 1
ATOM 1629 C CA . CYS A 1 211 ? 13.105 -0.444 -11.929 1.00 97.06 211 CYS A CA 1
ATOM 1630 C C . CYS A 1 211 ? 14.117 -0.400 -10.774 1.00 97.06 211 CYS A C 1
ATOM 1632 O O . CYS A 1 211 ? 14.129 0.569 -10.016 1.00 97.06 211 CYS A O 1
ATOM 1634 N N . THR A 1 212 ? 14.973 -1.416 -10.635 1.00 95.38 212 THR A N 1
ATOM 1635 C CA . THR A 1 212 ? 16.066 -1.444 -9.651 1.00 95.38 212 THR A CA 1
ATOM 1636 C C . THR A 1 212 ? 17.427 -1.603 -10.337 1.00 95.38 212 THR A C 1
ATOM 1638 O O . THR A 1 212 ? 17.503 -1.957 -11.526 1.00 95.38 212 THR A O 1
ATOM 1641 N N . LYS A 1 213 ? 18.493 -1.290 -9.598 1.00 90.00 213 LYS A N 1
ATOM 1642 C CA . LYS A 1 213 ? 19.887 -1.565 -9.969 1.00 90.00 213 LYS A CA 1
ATOM 1643 C C . LYS A 1 213 ? 20.328 -2.919 -9.444 1.00 90.00 213 LYS A C 1
ATOM 1645 O O . LYS A 1 213 ? 19.844 -3.281 -8.348 1.00 90.00 213 LYS A O 1
#

Secondary structure (DSSP, 8-state):
------------------S--------PPPP-EEHHHHHHHH-SEEEPPSSSSTTHHHHHHHHHHHHHHHTT-SS-TT--TT--TT--S--HHHHHHHHHHHTT-EESSSSSHHHHHHHHHSEEEPBHHHHHHH-TT--BPP-SSS--TTHHHHHHHTGGGGHHHHHHTT---TT--HHHHHHHHHHHTT-BTTTTTTTHHHHHHHHHHHSB-